Protein AF-A0A443RXK5-F1 (afdb_monomer_lite)

Foldseek 3Di:
DCCVVVNCVRPVDRCCVLVDDAFDFDDADPDFAADDDCPQAFEAEAEQQAEDQQADFQWFPDAPDQATNGPPGPPHDDTAHPQGDDDRYHGYPVVVLVVLQVCLVPPLPPHQEYEYFENQHHPPLVPDDLVSLLVSLLSNLVSCVVRHPVNHQYDYAYDQVSAVSRLAAALDCPDPRPSLVSQLSVLVSCVVNLVDPQSSVLCSQRNWGKDDDDPQEIETHDECSCFFPPHCNCVVVVHCRSVRLNVVSVVLVVSSVVSGAYEYDHRDPLDPRGDPRVSVNVVVSCVSSVVRYD

Secondary structure (DSSP, 8-state):
-HHHHSGGGT-SS-GGGGTS-----PPPPS--------TT--EEEE----B-TTB-TTS-SS-SSSS-SBTT--S------SS--SSS--B-HHHHHHHHHHHHHHHGGG-SEEEE----S-S-TTT--HHHHHHHHHHHHHHHHHHT-TT-EEEE---GGGSSSTT-----SSSTT-THHHHHHHHHHTHHHH-SHHHHHHHHHHS-EEEE-SSSEEEEE--GGGTBTT-GGGGTS-SSGGGHHHHHHHHHHHHHHTT-EEEEE-SS-SSTTB-HHHHHHHHHHHHHTTTTB-

pLDDT: mean 93.26, std 7.2, range [61.75, 98.81]

Radius of gyration: 21.12 Å; chains: 1; bounding box: 51×40×59 Å

Structure (mmCIF, N/CA/C/O backbone):
data_AF-A0A443RXK5-F1
#
_entry.id   AF-A0A443RXK5-F1
#
loop_
_atom_site.group_PDB
_atom_site.id
_atom_site.type_symbol
_atom_site.label_atom_id
_atom_site.label_alt_id
_atom_site.label_comp_id
_atom_site.label_asym_id
_atom_site.label_entity_id
_atom_site.label_seq_id
_atom_site.pdbx_PDB_ins_code
_atom_site.Cartn_x
_atom_site.Cartn_y
_atom_site.Cartn_z
_atom_site.occupancy
_atom_site.B_iso_or_equiv
_atom_site.auth_seq_id
_atom_site.auth_comp_id
_atom_site.auth_asym_id
_atom_site.auth_atom_id
_atom_site.pdbx_PDB_model_num
ATOM 1 N N . MET A 1 1 ? 22.734 -17.256 15.852 1.00 76.00 1 MET A N 1
ATOM 2 C CA . MET A 1 1 ? 23.607 -18.393 15.474 1.00 76.00 1 MET A CA 1
ATOM 3 C C . MET A 1 1 ? 24.077 -19.205 16.681 1.00 76.00 1 MET A C 1
ATOM 5 O O . MET A 1 1 ? 23.716 -20.369 16.760 1.00 76.00 1 MET A O 1
ATOM 9 N N . CYS A 1 2 ? 24.779 -18.631 17.667 1.00 82.44 2 CYS A N 1
ATOM 10 C CA . CYS A 1 2 ? 25.247 -19.401 18.833 1.00 82.44 2 CYS A CA 1
ATOM 11 C C . CYS A 1 2 ? 24.119 -20.081 19.630 1.00 82.44 2 CYS A C 1
ATOM 13 O O . CYS A 1 2 ? 24.275 -21.221 20.043 1.00 82.44 2 CYS A O 1
ATOM 15 N N . GLY A 1 3 ? 22.956 -19.434 19.773 1.00 83.44 3 GLY A N 1
ATOM 16 C CA . GLY A 1 3 ? 21.772 -20.056 20.383 1.00 83.44 3 GLY A CA 1
ATOM 17 C C . GLY A 1 3 ? 21.161 -21.214 19.581 1.00 83.44 3 GLY A C 1
ATOM 18 O O . GLY A 1 3 ? 20.531 -22.078 20.175 1.00 83.44 3 GLY A O 1
ATOM 19 N N . VAL A 1 4 ? 21.365 -21.261 18.257 1.00 81.31 4 VAL A N 1
ATOM 20 C CA . VAL A 1 4 ? 20.954 -22.397 17.406 1.00 81.31 4 VAL A CA 1
ATOM 21 C C . VAL A 1 4 ? 21.901 -23.579 17.628 1.00 81.31 4 VAL A C 1
ATOM 23 O O . VAL A 1 4 ? 21.451 -24.703 17.790 1.00 81.31 4 VAL A O 1
ATOM 26 N N . ILE A 1 5 ? 23.213 -23.315 17.672 1.00 84.56 5 ILE A N 1
ATOM 27 C CA . ILE A 1 5 ? 24.256 -24.353 17.746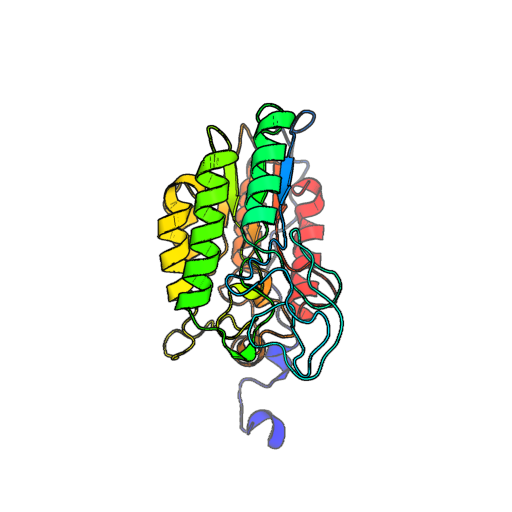 1.00 84.56 5 ILE A CA 1
ATOM 28 C C . ILE A 1 5 ? 24.424 -24.896 19.173 1.00 84.56 5 ILE A C 1
ATOM 30 O O . ILE A 1 5 ? 24.549 -26.097 19.372 1.00 84.56 5 ILE A O 1
ATOM 34 N N . MET A 1 6 ? 24.441 -24.012 20.172 1.00 85.00 6 MET A N 1
ATOM 35 C CA . MET A 1 6 ? 24.777 -24.329 21.570 1.00 85.00 6 MET A CA 1
ATOM 36 C C . MET A 1 6 ? 23.580 -24.184 22.525 1.00 85.00 6 MET A C 1
ATOM 38 O O . MET A 1 6 ? 23.725 -24.285 23.744 1.00 85.00 6 MET A O 1
ATOM 42 N N . GLY A 1 7 ? 22.383 -23.929 21.992 1.00 78.50 7 GLY A N 1
ATOM 43 C CA . GLY A 1 7 ? 21.150 -23.844 22.770 1.00 78.50 7 GLY A CA 1
ATOM 44 C C . GLY A 1 7 ? 21.110 -22.685 23.775 1.00 78.50 7 GLY A C 1
ATOM 45 O O . GLY A 1 7 ? 21.805 -21.671 23.655 1.00 78.50 7 GLY A O 1
ATOM 46 N N . LYS A 1 8 ? 20.271 -22.847 24.806 1.00 78.19 8 LYS A N 1
ATOM 47 C CA . LYS A 1 8 ? 19.972 -21.808 25.812 1.00 78.19 8 LYS A CA 1
ATOM 48 C C . LYS A 1 8 ? 21.183 -21.353 26.637 1.00 78.19 8 LYS A C 1
ATOM 50 O O . LYS A 1 8 ? 21.136 -20.284 27.236 1.00 78.19 8 LYS A O 1
ATOM 55 N N . GLN A 1 9 ? 22.269 -22.126 26.655 1.00 84.19 9 GLN A N 1
ATOM 56 C CA . GLN A 1 9 ? 23.509 -21.746 27.342 1.00 84.19 9 GLN A CA 1
ATOM 57 C C . GLN A 1 9 ? 24.194 -20.545 26.676 1.00 84.19 9 GLN A C 1
ATOM 59 O O . GLN A 1 9 ? 24.890 -19.790 27.348 1.00 84.19 9 GLN A O 1
ATOM 64 N N . CYS A 1 10 ? 23.974 -20.345 25.372 1.00 83.38 10 CYS A N 1
ATOM 65 C CA . CYS A 1 10 ? 24.597 -19.268 24.605 1.00 83.38 10 CYS A CA 1
ATOM 66 C C . CYS A 1 10 ? 23.603 -18.203 24.103 1.00 83.38 10 CYS A C 1
ATOM 68 O O . CYS A 1 10 ? 24.007 -17.193 23.533 1.00 83.38 10 CYS A O 1
ATOM 70 N N . SER A 1 11 ? 22.297 -18.392 24.317 1.00 77.25 11 SER A N 1
ATOM 71 C CA . SER A 1 11 ? 21.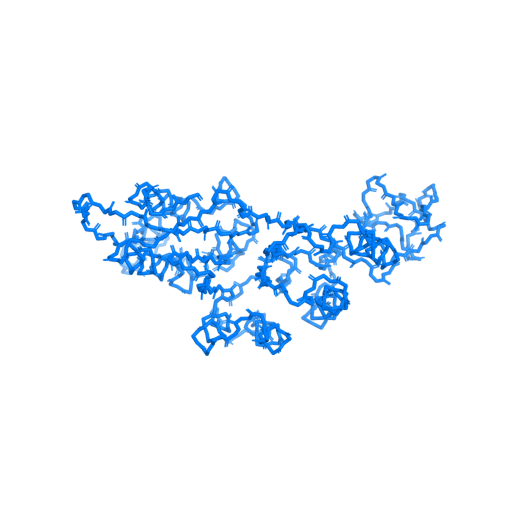290 -17.353 24.074 1.00 77.25 11 SER A CA 1
ATOM 72 C C . SER A 1 11 ? 20.124 -17.467 25.048 1.00 77.25 11 SER A C 1
ATOM 74 O O . SER A 1 11 ? 19.502 -18.522 25.161 1.00 77.25 11 SER A O 1
ATOM 76 N N . ARG A 1 12 ? 19.771 -16.348 25.692 1.00 68.88 12 ARG A N 1
ATOM 77 C CA . ARG A 1 12 ? 18.549 -16.235 26.510 1.00 68.88 12 ARG A CA 1
ATOM 78 C C . ARG A 1 12 ? 17.275 -16.219 25.661 1.00 68.88 12 ARG A C 1
ATOM 80 O O . ARG A 1 12 ? 16.209 -16.564 26.160 1.00 68.88 12 ARG A O 1
ATOM 87 N N . HIS A 1 13 ? 17.407 -15.865 24.385 1.00 67.25 13 HIS A N 1
ATOM 88 C CA . HIS A 1 13 ? 16.335 -15.837 23.400 1.00 67.25 13 HIS A CA 1
ATOM 89 C C . HIS A 1 13 ? 16.567 -16.977 22.401 1.00 67.25 13 HIS A C 1
ATOM 91 O O . HIS A 1 13 ? 17.342 -16.813 21.451 1.00 67.25 13 HIS A O 1
ATOM 97 N N . PRO A 1 14 ? 16.008 -18.177 22.644 1.00 63.25 14 PRO A N 1
ATOM 98 C CA . PRO A 1 14 ? 16.051 -19.234 21.647 1.00 63.25 14 PRO A CA 1
ATOM 99 C C . PRO A 1 14 ? 15.278 -18.776 20.398 1.00 63.25 14 PRO A C 1
ATOM 101 O O . PRO A 1 14 ? 14.298 -18.046 20.544 1.00 63.25 14 PRO A O 1
ATOM 104 N N . PRO A 1 15 ? 15.663 -19.216 19.187 1.00 62.78 15 PRO A N 1
ATOM 105 C CA . PRO A 1 15 ? 14.969 -18.853 17.947 1.00 62.78 15 PRO A CA 1
ATOM 106 C C . PRO A 1 15 ? 13.452 -19.103 17.988 1.00 62.78 15 PRO A C 1
ATOM 108 O O . PRO A 1 15 ? 12.696 -18.379 17.354 1.00 62.78 15 PRO A O 1
ATOM 111 N N . SER A 1 16 ? 13.004 -20.058 18.809 1.00 61.75 16 SER A N 1
ATOM 112 C CA . SER A 1 16 ? 11.593 -20.404 18.997 1.00 61.75 16 SER A CA 1
ATOM 113 C C . SER A 1 16 ? 10.708 -19.246 19.478 1.00 61.75 16 SER A C 1
ATOM 115 O O . SER A 1 16 ? 9.504 -19.303 19.281 1.00 61.75 16 SER A O 1
ATOM 117 N N . ILE A 1 17 ? 11.249 -18.184 20.097 1.00 61.84 17 ILE A N 1
ATOM 118 C CA . ILE A 1 17 ? 10.416 -17.018 20.468 1.00 61.84 17 ILE A CA 1
ATOM 119 C C . ILE A 1 17 ? 9.888 -16.275 19.235 1.00 61.84 17 ILE A C 1
ATOM 121 O O . ILE A 1 17 ? 8.827 -15.661 19.289 1.00 61.84 17 ILE A O 1
ATOM 125 N N . TYR A 1 18 ? 10.620 -16.355 18.121 1.00 65.75 18 TYR A N 1
ATOM 126 C CA . TYR A 1 18 ? 10.212 -15.811 16.828 1.00 65.75 18 TYR A CA 1
ATOM 127 C C . TYR A 1 18 ? 9.155 -16.700 16.155 1.00 65.75 18 TYR A C 1
ATOM 129 O O . TYR A 1 18 ? 8.451 -16.259 15.248 1.00 65.75 18 TYR A O 1
ATOM 137 N N . GLU A 1 19 ? 9.002 -17.933 16.645 1.00 66.94 19 GLU A N 1
ATOM 138 C CA . GLU A 1 19 ? 8.046 -18.921 16.155 1.00 66.94 19 GLU A CA 1
ATOM 139 C C . GLU A 1 19 ? 6.707 -18.900 16.913 1.00 66.94 19 GLU A C 1
ATOM 141 O O . GLU A 1 19 ? 5.763 -19.517 16.438 1.00 66.94 19 GLU A O 1
ATOM 146 N N . THR A 1 20 ? 6.579 -18.197 18.049 1.00 77.81 20 THR A N 1
ATOM 147 C CA . THR A 1 20 ? 5.395 -18.331 18.929 1.00 77.81 20 THR A CA 1
ATOM 148 C C . THR A 1 20 ? 4.861 -17.014 19.505 1.00 77.81 20 THR A C 1
ATOM 150 O O . THR A 1 20 ? 4.372 -16.989 20.637 1.00 77.81 20 THR A O 1
ATOM 153 N N . TRP A 1 21 ? 4.977 -15.896 18.790 1.00 91.50 21 TRP A N 1
ATOM 154 C CA . TRP A 1 21 ? 4.483 -14.611 19.293 1.00 91.50 21 TRP A CA 1
ATOM 155 C C . TRP A 1 21 ? 2.987 -14.414 19.028 1.00 91.50 21 TRP A C 1
ATOM 157 O O . TRP A 1 21 ? 2.434 -14.868 18.024 1.00 91.50 21 TRP A O 1
ATOM 167 N N . THR A 1 22 ? 2.328 -13.699 19.938 1.00 94.81 22 THR A N 1
ATOM 168 C CA . THR A 1 22 ? 0.905 -13.375 19.831 1.00 94.81 22 THR A CA 1
ATOM 169 C C . THR A 1 22 ? 0.630 -11.938 20.231 1.00 94.81 22 THR A C 1
ATOM 171 O O . THR A 1 22 ? 1.125 -11.492 21.265 1.00 94.81 22 THR A O 1
ATOM 174 N N . VAL A 1 23 ? -0.237 -11.255 19.489 1.00 96.12 23 VAL A N 1
ATOM 175 C CA . VAL A 1 23 ? -0.786 -9.961 19.904 1.00 96.12 23 VAL A CA 1
ATOM 176 C C . VAL A 1 23 ? -1.859 -10.187 20.979 1.00 96.12 23 VAL A C 1
ATOM 178 O O . VAL A 1 23 ? -2.705 -11.083 20.811 1.00 96.12 23 VAL A O 1
ATOM 181 N N . PRO A 1 24 ? -1.833 -9.430 22.094 1.00 97.19 24 PRO A N 1
ATOM 182 C CA . PRO A 1 24 ? -2.903 -9.439 23.087 1.00 97.19 24 PRO A CA 1
ATOM 183 C C . PRO A 1 24 ? -4.221 -8.935 22.491 1.00 97.19 24 PRO A C 1
ATOM 185 O O . PRO A 1 24 ? -4.234 -7.938 21.777 1.00 97.19 24 PRO A O 1
ATOM 188 N N . LEU A 1 25 ? -5.332 -9.598 22.819 1.00 97.81 25 LEU A N 1
ATOM 189 C CA . LEU A 1 25 ? -6.674 -9.199 22.388 1.00 97.81 25 LEU A CA 1
ATOM 190 C C . LEU A 1 25 ? -7.514 -8.775 23.597 1.00 97.81 25 LEU A C 1
ATOM 192 O O . LEU A 1 25 ? -7.445 -9.441 24.636 1.00 97.81 25 LEU A O 1
ATOM 196 N N . PRO A 1 26 ? -8.332 -7.715 23.485 1.00 95.81 26 PRO A N 1
ATOM 197 C CA . PRO A 1 26 ? -9.303 -7.384 24.518 1.00 95.81 26 PRO A CA 1
ATOM 198 C C . PRO A 1 26 ? -10.399 -8.458 24.596 1.00 95.81 26 PRO A C 1
ATOM 200 O O . PRO A 1 26 ? -10.708 -9.138 23.613 1.00 95.81 26 PRO A O 1
ATOM 203 N N . GLY A 1 27 ? -11.028 -8.597 25.766 1.00 91.25 27 GLY A N 1
ATOM 204 C CA . GLY A 1 27 ? -12.182 -9.486 25.941 1.00 91.25 27 GLY A CA 1
ATOM 205 C C . GLY A 1 27 ? -13.377 -9.058 25.084 1.00 91.25 27 GLY A C 1
ATOM 206 O O . GLY A 1 27 ? -13.465 -7.898 24.689 1.00 91.25 27 GLY A O 1
ATOM 207 N N . LEU A 1 28 ? -14.291 -9.988 24.790 1.00 85.81 28 LEU A N 1
ATOM 208 C CA . LEU A 1 28 ? -15.504 -9.721 24.003 1.00 85.81 28 LEU A CA 1
ATOM 209 C C . LEU A 1 28 ? -16.398 -8.672 24.679 1.00 85.81 28 LEU A C 1
ATOM 211 O O . LEU A 1 28 ? -16.660 -8.758 25.884 1.00 85.81 28 LEU A O 1
ATOM 215 N N . LYS A 1 29 ? -16.921 -7.723 23.897 1.00 82.00 29 LYS A N 1
ATOM 216 C CA . LYS A 1 29 ? -17.954 -6.791 24.361 1.00 82.00 29 LYS A CA 1
ATOM 217 C C . LYS A 1 29 ? -19.346 -7.364 24.107 1.00 82.00 29 LYS A C 1
ATOM 219 O O . LYS A 1 29 ? -19.583 -8.073 23.134 1.00 82.00 29 LYS A O 1
ATOM 224 N N . LYS A 1 30 ? -20.286 -7.092 25.017 1.00 74.25 30 LYS A N 1
ATOM 225 C CA . LYS A 1 30 ? -21.690 -7.491 24.833 1.00 74.25 30 LYS A CA 1
ATOM 226 C C . LYS A 1 30 ? -22.358 -6.546 23.836 1.00 74.25 30 LYS A C 1
ATOM 228 O O . LYS A 1 30 ? -22.221 -5.342 24.003 1.00 74.25 30 LYS A O 1
ATOM 233 N N . LYS A 1 31 ? -23.091 -7.129 22.876 1.00 80.88 31 LYS A N 1
ATOM 234 C CA . LYS A 1 31 ? -24.008 -6.511 21.896 1.00 80.88 31 LYS A CA 1
ATOM 235 C C . LYS A 1 31 ? -23.716 -5.028 21.614 1.00 80.88 31 LYS A C 1
ATOM 237 O O . LYS A 1 31 ? -24.281 -4.152 22.264 1.00 80.88 31 LYS A O 1
ATOM 242 N N . VAL A 1 32 ? -22.855 -4.783 20.632 1.00 86.00 32 VAL A N 1
ATOM 243 C CA . VAL A 1 32 ? -22.576 -3.449 20.090 1.00 86.00 32 VAL A CA 1
ATOM 244 C C . VAL A 1 32 ? -23.603 -3.139 19.002 1.00 86.00 32 VAL A C 1
ATOM 246 O O . VAL A 1 32 ? -23.930 -4.010 18.196 1.00 86.00 32 VAL A O 1
ATOM 249 N N . ASP A 1 33 ? -24.146 -1.925 19.013 1.00 86.25 33 ASP A N 1
ATOM 250 C CA . ASP A 1 33 ? -25.029 -1.438 17.955 1.00 86.25 33 ASP A CA 1
ATOM 251 C C . ASP A 1 33 ? -24.194 -0.667 16.930 1.00 86.25 33 ASP A C 1
ATOM 253 O O . ASP A 1 33 ? -23.669 0.408 17.229 1.00 86.25 33 ASP A O 1
ATOM 257 N N . TYR A 1 34 ? -24.010 -1.254 15.750 1.00 84.31 34 TYR A N 1
ATOM 258 C CA . TYR A 1 34 ? -23.225 -0.651 14.680 1.00 84.31 34 TYR A CA 1
ATOM 259 C C . TYR A 1 34 ? -24.133 0.220 13.822 1.00 84.31 34 TYR A C 1
ATOM 261 O O . TYR A 1 34 ? -25.049 -0.273 13.170 1.00 84.31 34 TYR A O 1
ATOM 269 N N . THR A 1 35 ? -23.868 1.523 13.826 1.00 79.19 35 THR A N 1
ATOM 270 C CA . THR A 1 35 ? -24.795 2.530 13.279 1.00 79.19 35 THR A CA 1
ATOM 271 C C . THR A 1 35 ? -24.314 3.165 11.974 1.00 79.19 35 THR A C 1
ATOM 273 O O . THR A 1 35 ? -25.000 4.026 11.428 1.00 79.19 35 THR A O 1
ATOM 276 N N . GLY A 1 36 ? -23.140 2.769 11.472 1.00 74.44 36 GLY A N 1
ATOM 277 C CA . GLY A 1 36 ? -22.641 3.228 10.177 1.00 74.44 36 GLY A CA 1
ATOM 278 C C . GLY A 1 36 ? -23.450 2.619 9.034 1.00 74.44 36 GLY A C 1
ATOM 279 O O . GLY A 1 36 ? -23.425 1.404 8.846 1.00 74.44 36 GLY A O 1
ATOM 280 N N . ASP A 1 37 ? -24.144 3.452 8.265 1.00 74.31 37 ASP A N 1
ATOM 281 C CA . ASP A 1 37 ? -24.817 3.015 7.044 1.00 74.31 37 ASP A CA 1
ATOM 282 C C . ASP A 1 37 ? -23.821 2.971 5.875 1.00 74.31 37 ASP A C 1
ATOM 284 O O . ASP A 1 37 ? -23.138 3.955 5.589 1.00 74.31 37 ASP A O 1
ATOM 288 N N . MET A 1 38 ? -23.723 1.814 5.220 1.00 75.69 38 MET A N 1
ATOM 289 C CA . MET A 1 38 ? -22.848 1.585 4.065 1.00 75.69 38 MET A CA 1
ATOM 290 C C . MET A 1 38 ? -23.621 1.053 2.852 1.00 75.69 38 MET A C 1
ATOM 292 O O . MET A 1 38 ? -22.990 0.667 1.870 1.00 75.69 38 MET A O 1
ATOM 296 N N . SER A 1 39 ? -24.960 0.984 2.898 1.00 75.88 39 SER A N 1
ATOM 297 C CA . SER A 1 39 ? -25.737 0.263 1.878 1.00 75.88 39 SER A CA 1
ATOM 298 C C . SER A 1 39 ? -25.632 0.859 0.474 1.00 75.88 39 SER A C 1
ATOM 300 O O . SER A 1 39 ? -25.762 0.124 -0.501 1.00 75.88 39 SER A O 1
ATOM 302 N N . ASP A 1 40 ? -25.348 2.158 0.373 1.00 83.38 40 ASP A N 1
ATOM 303 C CA . ASP A 1 40 ? -25.224 2.880 -0.899 1.00 83.38 40 ASP A CA 1
ATOM 304 C C . ASP A 1 40 ? -23.780 3.287 -1.240 1.00 83.38 40 ASP A C 1
ATOM 306 O O . ASP A 1 40 ? -23.554 3.989 -2.228 1.00 83.38 40 ASP A O 1
ATOM 310 N N . LEU A 1 41 ? -22.794 2.845 -0.447 1.00 88.19 41 LEU A N 1
ATOM 311 C CA . LEU A 1 41 ? -21.395 3.222 -0.627 1.00 88.19 41 LEU A CA 1
ATOM 312 C C . LEU A 1 41 ? -20.814 2.587 -1.894 1.00 88.19 41 LEU A C 1
ATOM 314 O O . LEU A 1 41 ? -20.707 1.364 -1.999 1.00 88.19 41 LEU A O 1
ATOM 318 N N . LYS A 1 42 ? -20.367 3.416 -2.840 1.00 92.56 42 LYS A N 1
ATOM 319 C CA . LYS A 1 42 ? -19.697 2.939 -4.056 1.00 92.56 42 LYS A CA 1
ATOM 320 C C . LYS A 1 42 ? -18.199 3.180 -3.970 1.00 92.56 42 LYS A C 1
ATOM 322 O O . LYS A 1 42 ? -17.745 4.304 -3.761 1.00 92.56 42 LYS A O 1
ATOM 327 N N . ILE A 1 43 ? -17.425 2.120 -4.171 1.00 94.00 43 ILE A N 1
ATOM 328 C CA . ILE A 1 43 ? -15.968 2.142 -4.040 1.00 94.00 43 ILE A CA 1
ATOM 329 C C . ILE A 1 43 ? -15.350 1.814 -5.391 1.00 94.00 43 ILE A C 1
ATOM 331 O O . ILE A 1 43 ? -15.613 0.758 -5.963 1.00 94.00 43 ILE A O 1
ATOM 335 N N . LEU A 1 44 ? -14.513 2.718 -5.889 1.00 97.06 44 LEU A N 1
ATOM 336 C CA . LEU A 1 44 ? -13.585 2.415 -6.966 1.00 97.06 44 LEU A CA 1
ATOM 337 C C . LEU A 1 44 ? -12.328 1.800 -6.344 1.00 97.06 44 LEU A C 1
ATOM 339 O O . LEU A 1 44 ? -11.716 2.410 -5.472 1.00 97.06 44 LEU A O 1
ATOM 343 N N . HIS A 1 45 ? -11.935 0.609 -6.787 1.00 97.75 45 HIS A N 1
ATOM 344 C CA . HIS A 1 45 ? -10.711 -0.053 -6.330 1.00 97.75 45 HIS A CA 1
ATOM 345 C C . HIS A 1 45 ? -9.751 -0.203 -7.509 1.00 97.75 45 HIS A C 1
ATOM 347 O O . HIS A 1 45 ? -10.049 -0.905 -8.472 1.00 97.75 45 HIS A O 1
ATOM 353 N N . LEU A 1 46 ? -8.617 0.490 -7.436 1.00 98.19 46 LEU A N 1
ATOM 354 C CA . LEU A 1 46 ? -7.501 0.397 -8.374 1.00 98.19 46 LEU A CA 1
ATOM 355 C C . LEU A 1 46 ? -6.320 -0.313 -7.710 1.00 98.19 46 LEU A C 1
ATOM 357 O O . LEU A 1 46 ? -6.033 -0.075 -6.538 1.00 98.19 46 LEU A O 1
ATOM 361 N N . THR A 1 47 ? -5.616 -1.156 -8.452 1.00 98.44 47 THR A N 1
ATOM 362 C CA . THR A 1 47 ? -4.465 -1.911 -7.943 1.00 98.44 47 THR A CA 1
ATOM 363 C C . THR A 1 47 ? -3.524 -2.266 -9.090 1.00 98.44 47 THR A C 1
ATOM 365 O O . THR A 1 47 ? -3.984 -2.310 -10.234 1.00 98.44 47 THR A O 1
ATOM 368 N N . ASP A 1 48 ? -2.245 -2.493 -8.784 1.00 98.06 48 ASP A N 1
ATOM 369 C CA . ASP A 1 48 ? -1.258 -3.117 -9.679 1.00 98.06 48 ASP A CA 1
ATOM 370 C C . ASP A 1 48 ? -1.140 -2.393 -11.031 1.00 98.06 48 ASP A C 1
ATOM 372 O O . ASP A 1 48 ? -1.235 -2.984 -12.109 1.00 98.06 48 ASP A O 1
ATOM 376 N N . LEU A 1 49 ? -0.983 -1.064 -10.979 1.00 97.75 49 LEU A N 1
ATOM 377 C CA . LEU A 1 49 ? -0.907 -0.246 -12.192 1.00 97.75 49 LEU A CA 1
ATOM 378 C C . LEU A 1 49 ? 0.401 -0.463 -12.956 1.00 97.75 49 LEU A C 1
ATOM 380 O O . LEU A 1 49 ? 0.395 -0.266 -14.169 1.00 97.75 49 LEU A O 1
ATOM 384 N N . HIS A 1 50 ? 1.483 -0.827 -12.253 1.00 97.62 50 HIS A N 1
ATOM 385 C CA . HIS A 1 50 ? 2.812 -1.134 -12.788 1.00 97.62 50 HIS A CA 1
ATOM 386 C C . HIS A 1 50 ? 3.183 -0.270 -13.997 1.00 97.62 50 HIS A C 1
ATOM 388 O O . HIS A 1 50 ? 3.148 -0.687 -15.154 1.00 97.62 50 HIS A O 1
ATOM 394 N N . TYR A 1 51 ? 3.515 0.986 -13.734 1.00 98.00 51 TYR A N 1
ATOM 395 C CA . TYR A 1 51 ? 3.954 1.898 -14.772 1.00 98.00 51 TYR A CA 1
ATOM 396 C C . TYR A 1 51 ? 5.389 1.583 -15.192 1.00 98.00 51 TYR A C 1
ATOM 398 O O . TYR A 1 51 ? 6.323 1.766 -14.414 1.00 98.00 51 TYR A O 1
ATOM 406 N N . ASP A 1 52 ? 5.573 1.190 -16.453 1.00 97.31 52 ASP A N 1
ATOM 407 C CA . ASP A 1 52 ? 6.888 1.070 -17.070 1.00 97.31 52 ASP A CA 1
ATOM 408 C C . ASP A 1 52 ? 7.270 2.355 -17.833 1.00 97.31 52 ASP A C 1
ATOM 410 O O . ASP A 1 52 ? 6.814 2.563 -18.966 1.00 97.31 52 ASP A O 1
ATOM 414 N N . PRO A 1 53 ? 8.159 3.206 -17.279 1.00 96.94 53 PRO A N 1
ATOM 415 C CA . PRO A 1 53 ? 8.641 4.401 -17.970 1.00 96.94 53 PRO A CA 1
ATOM 416 C C . PRO A 1 53 ? 9.507 4.086 -19.199 1.00 96.94 53 PRO A C 1
ATOM 418 O O . PRO A 1 53 ? 9.794 4.985 -19.991 1.00 96.94 53 PRO A O 1
ATOM 421 N N . LEU A 1 54 ? 9.943 2.834 -19.374 1.00 96.81 54 LEU A N 1
ATOM 422 C CA . LEU A 1 54 ? 10.793 2.393 -20.479 1.00 96.81 54 LEU A CA 1
ATOM 423 C C . LEU A 1 54 ? 10.028 1.613 -21.559 1.00 96.81 54 LEU A C 1
ATOM 425 O O . LEU A 1 54 ? 10.643 1.222 -22.562 1.00 96.81 54 LEU A O 1
ATOM 429 N N . TYR A 1 55 ? 8.716 1.406 -21.392 1.00 97.75 55 TYR A N 1
ATOM 430 C CA . TYR A 1 55 ? 7.899 0.693 -22.371 1.00 97.75 55 TYR A CA 1
ATOM 431 C C . TYR A 1 55 ? 7.957 1.399 -23.726 1.00 97.75 55 TYR A C 1
ATOM 433 O O . TYR A 1 55 ? 7.764 2.613 -23.841 1.00 97.75 55 TYR A O 1
ATOM 441 N N . LYS A 1 56 ? 8.176 0.626 -24.789 1.00 97.88 56 LYS A N 1
ATOM 442 C CA . LYS A 1 56 ? 8.311 1.148 -26.146 1.00 97.88 56 LYS A CA 1
ATOM 443 C C . LYS A 1 56 ? 7.474 0.341 -27.140 1.00 97.88 56 LYS A C 1
ATOM 445 O O . LYS A 1 56 ? 7.837 -0.794 -27.456 1.00 97.88 56 LYS A O 1
ATOM 450 N N . PRO A 1 57 ? 6.419 0.936 -27.732 1.00 98.06 57 PRO A N 1
ATOM 451 C CA . PRO A 1 57 ? 5.710 0.320 -28.847 1.00 98.06 57 PRO A CA 1
ATOM 452 C C . PRO A 1 57 ? 6.676 -0.078 -29.966 1.00 98.06 57 PRO A C 1
ATOM 454 O O . PRO A 1 57 ? 7.589 0.671 -30.324 1.00 98.06 57 PRO A O 1
ATOM 457 N N . GLY A 1 58 ? 6.475 -1.268 -30.517 1.00 97.44 58 GLY A N 1
ATOM 458 C CA . GLY A 1 58 ? 7.325 -1.836 -31.554 1.00 97.44 58 GLY A CA 1
ATOM 459 C C . GLY A 1 58 ? 8.521 -2.650 -31.046 1.00 97.44 58 GLY A C 1
ATOM 460 O O . GLY A 1 58 ? 9.101 -3.384 -31.844 1.00 97.44 58 GLY A O 1
ATOM 461 N N . ALA A 1 59 ? 8.885 -2.553 -29.761 1.00 97.44 59 ALA A N 1
ATOM 462 C CA . ALA A 1 59 ? 9.977 -3.330 -29.169 1.00 97.44 59 ALA A CA 1
ATOM 463 C C . ALA A 1 59 ? 9.691 -4.841 -29.155 1.00 97.44 59 ALA A C 1
ATOM 465 O O . ALA A 1 59 ? 8.547 -5.265 -29.302 1.00 97.44 59 ALA A O 1
ATOM 466 N N . LEU A 1 60 ? 10.729 -5.657 -28.964 1.00 97.44 60 LEU A N 1
ATOM 467 C CA . LEU A 1 60 ? 10.575 -7.111 -28.892 1.00 97.44 60 LEU A CA 1
ATOM 468 C C . LEU A 1 60 ? 9.761 -7.500 -27.650 1.00 97.44 60 LEU A C 1
ATOM 470 O O . LEU A 1 60 ? 9.985 -6.976 -26.556 1.00 97.44 60 LEU A O 1
ATOM 474 N N . THR A 1 61 ? 8.811 -8.415 -27.829 1.00 95.81 61 THR A N 1
ATOM 475 C CA . THR A 1 61 ? 7.912 -8.882 -26.759 1.00 95.81 61 THR A CA 1
ATOM 476 C C . THR A 1 61 ? 8.455 -10.113 -26.052 1.00 95.81 61 THR A C 1
ATOM 478 O O . THR A 1 61 ? 8.084 -10.398 -24.919 1.00 95.81 61 THR A O 1
ATOM 481 N N . THR A 1 62 ? 9.377 -10.818 -26.701 1.00 95.44 62 THR A N 1
ATOM 482 C CA . THR A 1 62 ? 10.282 -11.763 -26.052 1.00 95.44 62 THR A CA 1
ATOM 483 C C . THR A 1 62 ? 11.683 -11.165 -26.027 1.00 95.44 62 THR A C 1
ATOM 485 O O . THR A 1 62 ? 12.015 -10.330 -26.866 1.00 95.44 62 THR A O 1
ATOM 488 N N . CYS A 1 63 ? 12.508 -11.567 -25.069 1.00 93.38 63 CYS A N 1
ATOM 489 C CA . CYS A 1 63 ? 13.887 -11.118 -24.920 1.00 93.38 63 CYS A CA 1
ATOM 490 C C . CYS A 1 63 ? 14.622 -12.049 -23.944 1.00 93.38 63 CYS A C 1
ATOM 492 O O . CYS A 1 63 ? 14.005 -12.954 -23.379 1.00 93.38 63 CYS A O 1
ATOM 494 N N . ASP A 1 64 ? 15.924 -11.837 -23.758 1.00 90.50 64 ASP A N 1
ATOM 495 C CA . ASP A 1 64 ? 16.733 -12.613 -22.805 1.00 90.50 64 ASP A CA 1
ATOM 496 C C . ASP A 1 64 ? 16.412 -12.281 -21.331 1.00 90.50 64 ASP A C 1
ATOM 498 O O . ASP A 1 64 ? 16.717 -13.065 -20.429 1.00 90.50 64 ASP A O 1
ATOM 502 N N . ASP A 1 65 ? 15.790 -11.126 -21.082 1.00 86.94 65 ASP A N 1
ATOM 503 C CA . ASP A 1 65 ? 15.411 -10.666 -19.749 1.00 86.94 65 ASP A CA 1
ATOM 504 C C . ASP A 1 65 ? 14.057 -11.236 -19.303 1.00 86.94 65 ASP A C 1
ATOM 506 O O . ASP A 1 65 ? 13.212 -11.642 -20.100 1.00 86.94 65 ASP A O 1
ATOM 510 N N . LYS A 1 66 ? 13.804 -11.200 -17.988 1.00 84.44 66 LYS A N 1
ATOM 511 C CA . LYS A 1 66 ? 12.490 -11.555 -17.420 1.00 84.44 66 LYS A CA 1
ATOM 512 C C . LYS A 1 66 ? 11.379 -10.564 -17.792 1.00 84.44 66 LYS A C 1
ATOM 514 O O . LYS A 1 66 ? 10.210 -10.874 -17.582 1.00 84.44 66 LYS A O 1
ATOM 519 N N . PHE A 1 67 ? 11.747 -9.389 -18.296 1.00 89.69 67 PHE A N 1
ATOM 520 C CA . PHE A 1 67 ? 10.848 -8.282 -18.592 1.00 89.69 67 PHE A CA 1
ATOM 521 C C . PHE A 1 67 ? 11.255 -7.612 -19.908 1.00 89.69 67 PHE A C 1
ATOM 523 O O . PHE A 1 67 ? 12.412 -7.212 -20.062 1.00 89.69 67 PHE A O 1
ATOM 530 N N . CYS A 1 68 ? 10.325 -7.512 -20.858 1.00 94.44 68 CYS A N 1
ATOM 531 C CA . CYS A 1 68 ? 10.592 -7.099 -22.239 1.00 94.44 68 CYS A CA 1
ATOM 532 C C . CYS A 1 68 ? 9.805 -5.831 -22.626 1.00 94.44 68 CYS A C 1
ATOM 534 O O . CYS A 1 68 ? 9.503 -5.001 -21.776 1.00 94.44 68 CYS A O 1
ATOM 536 N N . CYS A 1 69 ? 9.518 -5.639 -23.921 1.00 97.31 69 CYS A N 1
ATOM 537 C CA . CYS A 1 69 ? 8.830 -4.465 -24.471 1.00 97.31 69 CYS A CA 1
ATOM 538 C C . CYS A 1 69 ? 9.550 -3.125 -24.261 1.00 97.31 69 CYS A C 1
ATOM 540 O O . CYS A 1 69 ? 8.933 -2.061 -24.338 1.00 97.31 69 CYS A O 1
ATOM 542 N N . ARG A 1 70 ? 10.868 -3.157 -24.062 1.00 96.25 70 ARG A N 1
ATOM 543 C CA . ARG A 1 70 ? 11.709 -1.968 -23.895 1.00 96.25 70 ARG A CA 1
ATOM 544 C C . ARG A 1 70 ? 12.661 -1.819 -25.070 1.00 96.25 70 ARG A C 1
ATOM 546 O O . ARG A 1 70 ? 12.938 -2.762 -25.806 1.00 96.25 70 ARG A O 1
ATOM 553 N N . ALA A 1 71 ? 13.232 -0.628 -25.238 1.00 96.00 71 ALA A N 1
ATOM 554 C CA . ALA A 1 71 ? 14.247 -0.401 -26.272 1.00 96.00 71 ALA A CA 1
ATOM 555 C C . ALA A 1 71 ? 15.489 -1.304 -26.118 1.00 96.00 71 ALA A C 1
ATOM 557 O O . ALA A 1 71 ? 16.172 -1.565 -27.104 1.00 96.00 71 ALA A O 1
ATOM 558 N N . SER A 1 72 ? 15.772 -1.757 -24.894 1.00 94.44 72 SER A N 1
ATOM 559 C CA . SER A 1 72 ? 16.870 -2.666 -24.558 1.00 94.44 72 SER A CA 1
ATOM 560 C C . SER A 1 72 ? 16.569 -4.140 -24.842 1.00 94.44 72 SER A C 1
ATOM 562 O O . SER A 1 72 ? 17.479 -4.955 -24.745 1.00 94.44 72 SER A O 1
ATOM 564 N N . SER A 1 73 ? 15.327 -4.502 -25.180 1.00 95.25 73 SER A N 1
ATOM 565 C CA . SER A 1 73 ? 14.944 -5.888 -25.451 1.00 95.25 73 SER A CA 1
ATOM 566 C C . SER A 1 73 ? 15.632 -6.394 -26.725 1.00 95.25 73 SER A C 1
ATOM 568 O O . SER A 1 73 ? 15.353 -5.918 -27.827 1.00 95.25 73 SER A O 1
ATOM 570 N N . VAL A 1 74 ? 16.535 -7.364 -26.567 1.00 94.62 74 VAL A N 1
ATOM 571 C CA . VAL A 1 74 ? 17.352 -7.957 -27.640 1.00 94.62 74 VAL A CA 1
ATOM 572 C C . VAL A 1 74 ? 17.136 -9.467 -27.745 1.00 94.62 74 VAL A C 1
ATOM 574 O O . VAL A 1 74 ? 16.536 -10.078 -26.865 1.00 94.62 74 VAL A O 1
ATOM 577 N N . HIS A 1 75 ? 17.606 -10.048 -28.855 1.00 94.19 75 HIS A N 1
ATOM 578 C CA . HIS A 1 75 ? 17.580 -11.492 -29.147 1.00 94.19 75 HIS A CA 1
ATOM 579 C C . HIS A 1 75 ? 16.203 -12.162 -29.031 1.00 94.19 75 HIS A C 1
ATOM 581 O O . HIS A 1 75 ? 16.089 -13.359 -28.786 1.00 94.19 75 HIS A O 1
ATOM 587 N N . GLY A 1 76 ? 15.144 -11.391 -29.265 1.00 93.38 76 GLY A N 1
ATOM 588 C CA . GLY A 1 76 ? 13.774 -11.865 -29.199 1.00 93.38 76 GLY A CA 1
ATOM 589 C C . GLY A 1 76 ? 12.989 -11.704 -30.491 1.00 93.38 76 GLY A C 1
ATOM 590 O O . GLY A 1 76 ? 13.528 -11.452 -31.568 1.00 93.38 76 GLY A O 1
ATOM 591 N N . THR A 1 77 ? 11.679 -11.864 -30.366 1.00 94.75 77 THR A N 1
ATOM 592 C CA . THR A 1 77 ? 10.709 -11.811 -31.458 1.00 94.75 77 THR A CA 1
ATOM 593 C C . THR A 1 77 ? 9.490 -10.997 -31.034 1.00 94.75 77 THR A C 1
ATOM 595 O O . THR A 1 77 ? 9.377 -10.564 -29.885 1.00 94.75 77 THR A O 1
ATOM 598 N N . GLY A 1 78 ? 8.573 -10.785 -31.976 1.00 95.44 78 GLY A N 1
ATOM 599 C CA . GLY A 1 78 ? 7.342 -10.044 -31.736 1.00 95.44 78 GLY A CA 1
ATOM 600 C C . GLY A 1 78 ? 7.531 -8.530 -31.766 1.00 95.44 78 GLY A C 1
ATOM 601 O O . GLY A 1 78 ? 8.615 -8.013 -32.029 1.00 95.44 78 GLY A O 1
ATOM 602 N N . SER A 1 79 ? 6.423 -7.824 -31.563 1.00 96.94 79 SER A N 1
ATOM 603 C CA . SER A 1 79 ? 6.373 -6.369 -31.607 1.00 96.94 79 SER A CA 1
ATOM 604 C C . SER A 1 79 ? 5.345 -5.875 -30.597 1.00 96.94 79 SER A C 1
ATOM 606 O O . SER A 1 79 ? 4.166 -6.225 -30.678 1.00 96.94 79 SER A O 1
ATOM 608 N N . ALA A 1 80 ? 5.813 -5.112 -29.613 1.00 97.69 80 ALA A N 1
ATOM 609 C CA . ALA A 1 80 ? 5.014 -4.627 -28.504 1.00 97.69 80 ALA A CA 1
ATOM 610 C C . ALA A 1 80 ? 3.917 -3.699 -29.031 1.00 97.69 80 ALA A C 1
ATOM 612 O O . ALA A 1 80 ? 4.183 -2.780 -29.813 1.00 97.69 80 ALA A O 1
ATOM 613 N N . GLY A 1 81 ? 2.675 -3.949 -28.619 1.00 97.88 81 GLY A N 1
ATOM 614 C CA . GLY A 1 81 ? 1.535 -3.146 -29.044 1.00 97.88 81 GLY A CA 1
ATOM 615 C C . GLY A 1 81 ? 1.649 -1.708 -28.545 1.00 97.88 81 GLY A C 1
ATOM 616 O O . GLY A 1 81 ? 2.400 -1.420 -27.614 1.00 97.88 81 GLY A O 1
ATOM 617 N N . TYR A 1 82 ? 0.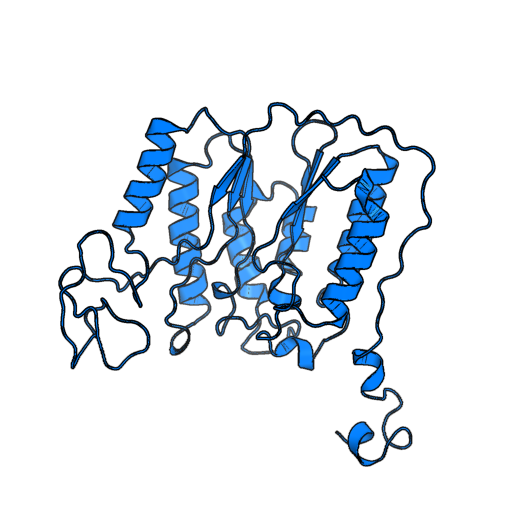871 -0.795 -29.130 1.00 98.12 82 TYR A N 1
ATOM 618 C CA . TYR A 1 82 ? 0.787 0.563 -28.594 1.00 98.12 82 TYR A CA 1
ATOM 619 C C . TYR A 1 82 ? 0.294 0.520 -27.145 1.00 98.12 82 TYR A C 1
ATOM 621 O O . TYR A 1 82 ? 1.013 0.945 -26.258 1.00 98.12 82 TYR A O 1
ATOM 629 N N . TRP A 1 83 ? -0.864 -0.085 -26.881 1.00 97.50 83 TRP A N 1
ATOM 630 C CA . TRP A 1 83 ? -1.508 -0.088 -25.560 1.00 97.50 83 TRP A CA 1
ATOM 631 C C . TRP A 1 83 ? -0.886 -1.008 -24.501 1.00 97.50 83 TRP A C 1
ATOM 633 O O . TRP A 1 83 ? -1.357 -0.994 -23.377 1.00 97.50 83 TRP A O 1
ATOM 643 N N . GLY A 1 84 ? 0.121 -1.812 -24.829 1.00 96.19 84 GLY A N 1
ATOM 644 C CA . GLY A 1 84 ? 0.638 -2.859 -23.942 1.00 96.19 84 GLY A CA 1
ATOM 645 C C . GLY A 1 84 ? 0.802 -4.192 -24.671 1.00 96.19 84 GLY A C 1
ATOM 646 O O . GLY A 1 84 ? 0.363 -4.349 -25.818 1.00 96.19 84 GLY A O 1
ATOM 647 N N . HIS A 1 85 ? 1.438 -5.159 -24.008 1.00 95.25 85 HIS A N 1
ATOM 648 C CA . HIS A 1 85 ? 1.581 -6.517 -24.526 1.00 95.25 85 HIS A CA 1
ATOM 649 C C . HIS A 1 85 ? 1.685 -7.549 -23.391 1.00 95.25 85 HIS A C 1
ATOM 651 O O . HIS A 1 85 ? 2.620 -7.476 -22.602 1.00 95.25 85 HIS A O 1
ATOM 657 N N . PRO A 1 86 ? 0.774 -8.531 -23.309 1.00 87.19 86 PRO A N 1
ATOM 658 C CA . PRO A 1 86 ? 0.918 -9.660 -22.395 1.00 87.19 86 PRO A CA 1
ATOM 659 C C . PRO A 1 86 ? 1.584 -10.875 -23.078 1.00 87.19 86 PRO A C 1
ATOM 661 O O . PRO A 1 86 ? 1.314 -11.113 -24.259 1.00 87.19 86 PRO A O 1
ATOM 664 N N . PRO A 1 87 ? 2.342 -11.728 -22.356 1.00 85.19 87 PRO A N 1
ATOM 665 C CA . PRO A 1 87 ? 2.871 -11.566 -20.992 1.00 85.19 87 PRO A CA 1
ATOM 666 C C . PRO A 1 87 ? 4.257 -10.871 -20.965 1.00 85.19 87 PRO A C 1
ATOM 668 O O . PRO A 1 87 ? 4.842 -10.621 -22.014 1.00 85.19 87 PRO A O 1
ATOM 671 N N . ASN A 1 88 ? 4.809 -10.643 -19.763 1.00 87.56 88 ASN A N 1
ATOM 672 C CA . ASN A 1 88 ? 6.185 -10.164 -19.495 1.00 87.56 88 ASN A CA 1
ATOM 673 C C . ASN A 1 88 ? 6.497 -8.697 -19.850 1.00 87.56 88 ASN A C 1
ATOM 675 O O . ASN A 1 88 ? 7.663 -8.350 -20.054 1.00 87.56 88 ASN A O 1
ATOM 679 N N . CYS A 1 89 ? 5.479 -7.841 -19.907 1.00 94.88 89 CYS A N 1
ATOM 680 C CA . CYS A 1 89 ? 5.626 -6.395 -20.045 1.00 94.88 89 CYS A CA 1
ATOM 681 C C . CYS A 1 89 ? 4.594 -5.696 -19.153 1.00 94.88 89 CYS A C 1
ATOM 683 O O . CYS A 1 89 ? 3.485 -6.212 -19.004 1.00 94.88 89 CYS A O 1
ATOM 685 N N . ASP A 1 90 ? 4.937 -4.526 -18.614 1.00 96.00 90 ASP A N 1
ATOM 686 C CA . ASP A 1 90 ? 4.015 -3.708 -17.817 1.00 96.00 90 ASP A CA 1
ATOM 687 C C . ASP A 1 90 ? 3.440 -2.543 -18.635 1.00 96.00 90 ASP A C 1
ATOM 689 O O . ASP A 1 90 ? 3.648 -2.425 -19.849 1.00 96.00 90 ASP A O 1
ATOM 693 N N . ALA A 1 91 ? 2.649 -1.701 -17.972 1.00 97.06 91 ALA A N 1
ATOM 694 C CA . ALA A 1 91 ? 1.823 -0.698 -18.607 1.00 97.06 91 ALA A CA 1
ATOM 695 C C . ALA A 1 91 ? 2.637 0.535 -19.034 1.00 97.06 91 ALA A C 1
ATOM 697 O O . ALA A 1 91 ? 3.301 1.161 -18.202 1.00 97.06 91 ALA A O 1
ATOM 698 N N . PRO A 1 92 ? 2.535 0.978 -20.300 1.00 97.88 92 PRO A N 1
ATOM 699 C CA . PRO A 1 92 ? 3.014 2.301 -20.664 1.00 97.88 92 PRO A CA 1
ATOM 700 C C . PRO A 1 92 ? 2.125 3.403 -20.081 1.00 97.88 92 PRO A C 1
ATOM 702 O O . PRO A 1 92 ? 0.923 3.213 -19.881 1.00 97.88 92 PRO A O 1
ATOM 705 N N . LEU A 1 93 ? 2.688 4.607 -19.929 1.00 98.38 93 LEU A N 1
ATOM 706 C CA . LEU A 1 93 ? 1.969 5.758 -19.371 1.00 98.38 93 LEU A CA 1
ATOM 707 C C . LEU A 1 93 ? 0.648 6.045 -20.093 1.00 98.38 93 LEU A C 1
ATOM 709 O O . LEU A 1 93 ? -0.371 6.263 -19.446 1.00 98.38 93 LEU A O 1
ATOM 713 N N . HIS A 1 94 ? 0.639 6.006 -21.428 1.00 98.31 94 HIS A N 1
ATOM 714 C CA . HIS A 1 94 ? -0.554 6.347 -22.204 1.00 98.31 94 HIS A CA 1
ATOM 715 C C . HIS A 1 94 ? -1.696 5.337 -22.019 1.00 98.31 94 HIS A C 1
ATOM 717 O O . HIS A 1 94 ? -2.855 5.728 -22.145 1.00 98.31 94 HIS A O 1
ATOM 723 N N . LEU A 1 95 ? -1.410 4.068 -21.683 1.00 98.31 95 LEU A N 1
ATOM 724 C CA . LEU A 1 95 ? -2.452 3.117 -21.271 1.00 98.31 95 LEU A CA 1
ATOM 725 C C . LEU A 1 95 ? -3.097 3.584 -19.963 1.00 98.31 95 LEU A C 1
ATOM 727 O O . LEU A 1 95 ? -4.322 3.657 -19.878 1.00 98.31 95 LEU A O 1
ATOM 731 N N . LEU A 1 96 ? -2.276 3.926 -18.968 1.00 98.50 96 LEU A N 1
ATOM 732 C CA . LEU A 1 96 ? -2.746 4.353 -17.650 1.00 98.50 96 LEU A CA 1
ATOM 733 C C . LEU A 1 96 ? -3.507 5.681 -17.722 1.00 98.50 96 LEU A C 1
ATOM 735 O O . LEU A 1 96 ? -4.569 5.807 -17.118 1.00 98.50 96 LEU A O 1
ATOM 739 N N . GLU A 1 97 ? -3.030 6.636 -18.521 1.00 98.56 97 GLU A N 1
ATOM 740 C CA . GLU A 1 97 ? -3.736 7.885 -18.820 1.00 98.56 97 GLU A CA 1
ATOM 741 C C . GLU A 1 97 ? -5.101 7.622 -19.457 1.00 98.56 97 GLU A C 1
ATOM 743 O O . GLU A 1 97 ? -6.109 8.162 -19.000 1.00 98.56 97 GLU A O 1
ATOM 748 N N . ASN A 1 98 ? -5.160 6.772 -20.489 1.00 98.56 98 ASN A N 1
ATOM 749 C CA . ASN A 1 98 ? -6.420 6.426 -21.142 1.00 98.56 98 ASN A CA 1
ATOM 750 C C . ASN A 1 98 ? -7.398 5.762 -20.166 1.00 98.56 98 ASN A C 1
ATOM 752 O O . ASN A 1 98 ? -8.580 6.106 -20.157 1.00 98.56 98 ASN A O 1
ATOM 756 N N . PHE A 1 99 ? -6.894 4.867 -19.318 1.00 98.06 99 PHE A N 1
ATOM 757 C CA . PHE A 1 99 ? -7.666 4.175 -18.296 1.00 98.06 99 PHE A CA 1
ATOM 758 C C . PHE A 1 99 ? -8.294 5.144 -17.284 1.00 98.06 99 PHE A C 1
ATOM 760 O O . PHE A 1 99 ? -9.518 5.152 -17.124 1.00 98.06 99 PHE A O 1
ATOM 767 N N . VAL A 1 100 ? -7.502 6.020 -16.653 1.00 97.81 100 VAL A N 1
ATOM 768 C CA . VAL A 1 100 ? -8.034 6.970 -15.657 1.00 97.81 100 VAL A CA 1
ATOM 769 C C . VAL A 1 100 ? -8.927 8.038 -16.293 1.00 97.81 100 VAL A C 1
ATOM 771 O O . VAL A 1 100 ? -9.938 8.421 -15.704 1.00 97.81 100 VAL A O 1
ATOM 774 N N . GLN A 1 101 ? -8.628 8.477 -17.521 1.00 98.00 101 GLN A N 1
ATOM 775 C CA . GLN A 1 101 ? -9.495 9.391 -18.272 1.00 98.00 101 GLN A CA 1
ATOM 776 C C . GLN A 1 101 ? -10.837 8.748 -18.614 1.00 98.00 101 GLN A C 1
ATOM 778 O O . GLN A 1 101 ? -11.873 9.414 -18.543 1.00 98.00 101 GLN A O 1
ATOM 783 N N . HIS A 1 102 ? -10.834 7.466 -18.987 1.00 97.88 102 HIS A N 1
ATOM 784 C CA . HIS A 1 102 ? -12.059 6.733 -19.263 1.00 97.88 102 HIS A CA 1
ATOM 785 C C . HIS A 1 102 ? -12.930 6.655 -18.010 1.00 97.88 102 HIS A C 1
ATOM 787 O O . HIS A 1 102 ? -14.092 7.048 -18.080 1.00 97.88 102 HIS A O 1
ATOM 793 N N . ILE A 1 103 ? -12.361 6.247 -16.868 1.00 97.19 103 ILE A N 1
ATOM 794 C CA . ILE A 1 103 ? -13.079 6.197 -15.585 1.00 97.19 103 ILE A CA 1
ATOM 795 C C . ILE A 1 103 ? -13.636 7.571 -15.218 1.00 97.19 103 ILE A C 1
ATOM 797 O O . ILE A 1 103 ? -14.804 7.668 -14.859 1.00 97.19 103 ILE A O 1
ATOM 801 N N . ASN A 1 104 ? -12.844 8.637 -15.340 1.00 96.44 104 ASN A N 1
ATOM 802 C CA . ASN A 1 104 ? -13.331 9.986 -15.075 1.00 96.44 104 ASN A CA 1
ATOM 803 C C . ASN A 1 104 ? -14.536 10.319 -15.980 1.00 96.44 104 ASN A C 1
ATOM 805 O O . ASN A 1 104 ? -15.591 10.744 -15.525 1.00 96.44 104 ASN A O 1
ATOM 809 N N . LYS A 1 105 ? -14.449 10.013 -17.277 1.00 96.81 105 LYS A N 1
ATOM 810 C CA . LYS A 1 105 ? -15.534 10.290 -18.226 1.00 96.81 105 LYS A CA 1
ATOM 811 C C . LYS A 1 105 ? -16.816 9.487 -17.964 1.00 96.81 105 LYS A C 1
ATOM 813 O O . LYS A 1 105 ? -17.901 9.994 -18.247 1.00 96.81 105 LYS A O 1
ATOM 818 N N . THR A 1 106 ? -16.719 8.238 -17.510 1.00 96.12 106 THR A N 1
ATOM 819 C CA . THR A 1 106 ? -17.874 7.323 -17.407 1.00 96.12 106 THR A CA 1
ATOM 820 C C . THR A 1 106 ? -18.376 7.113 -15.979 1.00 96.12 106 THR A C 1
ATOM 822 O O . THR A 1 106 ? -19.542 6.759 -15.784 1.00 96.12 106 THR A O 1
ATOM 825 N N . HIS A 1 107 ? -17.532 7.352 -14.974 1.00 93.38 107 HIS A N 1
ATOM 826 C CA . HIS A 1 107 ? -17.780 6.987 -13.581 1.00 93.38 107 HIS A CA 1
ATOM 827 C C . HIS A 1 107 ? -17.355 8.041 -12.541 1.00 93.38 107 HIS A C 1
ATOM 829 O O . HIS A 1 107 ? -17.474 7.743 -11.357 1.00 93.38 107 HIS A O 1
ATOM 835 N N . GLU A 1 108 ? -16.939 9.265 -12.906 1.00 88.00 108 GLU A N 1
ATOM 836 C CA . GLU A 1 108 ? -16.545 10.312 -11.930 1.00 88.00 108 GLU A CA 1
ATOM 837 C C . GLU A 1 108 ? -17.590 10.526 -10.821 1.00 88.00 108 GLU A C 1
ATOM 839 O O . GLU A 1 108 ? -17.248 10.634 -9.646 1.00 88.00 108 GLU A O 1
ATOM 844 N N . SER A 1 109 ? -18.882 10.540 -11.153 1.00 86.69 109 SER A N 1
ATOM 845 C CA . SER A 1 109 ? -19.972 10.712 -10.179 1.00 86.69 109 SER A CA 1
ATOM 846 C C . SER A 1 109 ? -20.450 9.411 -9.520 1.00 86.69 109 SER A C 1
ATOM 848 O O . SER A 1 109 ? -21.356 9.451 -8.693 1.00 86.69 109 SER A O 1
ATOM 850 N N . ASN A 1 110 ? -19.866 8.263 -9.872 1.00 89.50 110 ASN A N 1
ATOM 851 C CA . ASN A 1 110 ? -20.382 6.935 -9.531 1.00 89.50 110 ASN A CA 1
ATOM 852 C C . ASN A 1 110 ? -19.642 6.238 -8.379 1.00 89.50 110 ASN A C 1
ATOM 854 O O . ASN A 1 110 ? -19.944 5.079 -8.111 1.00 89.50 110 ASN A O 1
ATOM 858 N N . PHE A 1 111 ? -18.702 6.903 -7.705 1.00 93.44 111 PHE A N 1
ATOM 859 C CA . PHE A 1 111 ? -18.035 6.372 -6.512 1.00 93.44 111 PHE A CA 1
ATOM 860 C C . PHE A 1 111 ? -17.782 7.459 -5.467 1.00 93.44 111 PHE A C 1
ATOM 862 O O . PHE A 1 111 ? -17.575 8.623 -5.812 1.00 93.44 111 PHE A O 1
ATOM 869 N N . ASP A 1 112 ? -17.774 7.074 -4.198 1.00 89.69 112 ASP A N 1
ATOM 870 C CA . ASP A 1 112 ? -17.535 7.948 -3.047 1.00 89.69 112 ASP A CA 1
ATOM 871 C C . ASP A 1 112 ? -16.097 7.799 -2.530 1.00 89.69 112 ASP A C 1
ATOM 873 O O . ASP A 1 112 ? -15.458 8.774 -2.124 1.00 89.69 112 ASP A O 1
ATOM 877 N N . LEU A 1 113 ? -15.580 6.568 -2.606 1.00 92.81 113 LEU A N 1
ATOM 878 C CA . LEU A 1 113 ? -14.244 6.180 -2.167 1.00 92.81 113 LEU A CA 1
ATOM 879 C C . LEU A 1 113 ? -13.398 5.668 -3.324 1.00 92.81 113 LEU A C 1
ATOM 881 O O . LEU A 1 113 ? -13.886 4.942 -4.190 1.00 92.81 113 LEU A O 1
ATOM 885 N N . LEU A 1 114 ? -12.109 5.989 -3.274 1.00 96.44 114 LEU A N 1
ATOM 886 C CA . LEU A 1 114 ? -11.087 5.377 -4.112 1.00 96.44 114 LEU A CA 1
ATOM 887 C C . LEU A 1 114 ? -10.096 4.621 -3.227 1.00 96.44 114 LEU A C 1
ATOM 889 O O . LEU A 1 114 ? -9.334 5.239 -2.486 1.00 96.44 114 LEU A O 1
ATOM 893 N N . PHE A 1 115 ? -10.084 3.297 -3.327 1.00 98.06 115 PHE A N 1
ATOM 894 C CA . PHE A 1 115 ? -8.991 2.472 -2.822 1.00 98.06 115 PHE A CA 1
ATOM 895 C C . PHE A 1 115 ? -7.954 2.315 -3.922 1.00 98.06 115 PHE A C 1
ATOM 897 O O . PHE A 1 115 ? -8.281 1.901 -5.032 1.00 98.06 115 PHE A O 1
ATOM 904 N N . TRP A 1 116 ? -6.709 2.666 -3.622 1.00 98.56 116 TRP A N 1
ATOM 905 C CA . TRP A 1 116 ? -5.585 2.465 -4.523 1.00 98.56 116 TRP A CA 1
ATOM 906 C C . TRP A 1 116 ? -4.532 1.637 -3.804 1.00 98.56 116 TRP A C 1
ATOM 908 O O . TRP A 1 116 ? -3.788 2.157 -2.975 1.00 98.56 116 TRP A O 1
ATOM 918 N N . THR A 1 117 ? -4.503 0.337 -4.091 1.00 98.56 117 THR A N 1
ATOM 919 C CA . THR A 1 117 ? -3.691 -0.636 -3.353 1.00 98.56 117 THR A CA 1
ATOM 920 C C . THR A 1 117 ? -2.277 -0.817 -3.893 1.00 98.56 117 THR A C 1
ATOM 922 O O . THR A 1 117 ? -1.734 -1.901 -3.774 1.00 98.56 117 THR A O 1
ATOM 925 N N . GLY A 1 118 ? -1.660 0.243 -4.420 1.00 97.88 118 GLY A N 1
ATOM 926 C CA . GLY A 1 118 ? -0.223 0.273 -4.714 1.00 97.88 118 GLY A CA 1
ATOM 927 C C . GLY A 1 118 ? 0.208 -0.531 -5.940 1.00 97.88 118 GLY A C 1
ATOM 928 O O . GLY A 1 118 ? -0.591 -0.747 -6.854 1.00 97.88 118 GLY A O 1
ATOM 929 N N . ASP A 1 119 ? 1.489 -0.909 -5.943 1.00 98.38 119 ASP A N 1
ATOM 930 C CA . ASP A 1 119 ? 2.213 -1.556 -7.041 1.00 98.38 119 ASP A CA 1
ATOM 931 C C . ASP A 1 119 ? 2.284 -0.677 -8.300 1.00 98.38 119 ASP A C 1
ATOM 933 O O . ASP A 1 119 ? 1.664 -0.899 -9.342 1.00 98.38 119 ASP A O 1
ATOM 937 N N . ASN A 1 120 ? 3.063 0.398 -8.159 1.00 97.81 120 ASN A N 1
ATOM 938 C CA . ASN A 1 120 ? 3.294 1.417 -9.179 1.00 97.81 120 ASN A CA 1
ATOM 939 C C . ASN A 1 120 ? 4.558 1.157 -9.983 1.00 97.81 120 ASN A C 1
ATOM 941 O O . ASN A 1 120 ? 4.574 1.424 -11.183 1.00 97.81 120 ASN A O 1
ATOM 945 N N . SER A 1 121 ? 5.625 0.701 -9.323 1.00 97.06 121 SER A N 1
ATOM 946 C CA . SER A 1 121 ? 6.898 0.433 -9.995 1.00 97.06 121 SER A CA 1
ATOM 947 C C . SER A 1 121 ? 6.780 -0.815 -10.881 1.00 97.06 121 SER A C 1
ATOM 949 O O . SER A 1 121 ? 6.059 -1.750 -10.522 1.00 97.06 121 SER A O 1
ATOM 951 N N . PRO A 1 122 ? 7.500 -0.881 -12.010 1.00 95.50 122 PRO A N 1
ATOM 952 C CA . PRO A 1 122 ? 7.442 -2.036 -12.895 1.00 95.50 122 PRO A CA 1
ATOM 953 C C . PRO A 1 122 ? 8.204 -3.246 -12.320 1.00 95.50 122 PRO A C 1
ATOM 955 O O . PRO A 1 122 ? 8.833 -3.188 -11.258 1.00 95.50 122 PRO A O 1
ATOM 958 N N . HIS A 1 123 ? 8.157 -4.371 -13.030 1.00 94.88 123 HIS A N 1
ATOM 959 C CA . HIS A 1 123 ? 8.763 -5.647 -12.643 1.00 94.88 123 HIS A CA 1
ATOM 960 C C . HIS A 1 123 ? 10.278 -5.752 -12.904 1.00 94.88 123 HIS A C 1
ATOM 962 O O . HIS A 1 123 ? 10.852 -6.846 -12.902 1.00 94.88 123 HIS A O 1
ATOM 968 N N . ASP A 1 124 ? 10.978 -4.627 -13.049 1.00 90.94 124 ASP A N 1
ATOM 969 C CA . ASP A 1 124 ? 12.428 -4.554 -13.265 1.00 90.94 124 ASP A CA 1
ATOM 970 C C . ASP A 1 124 ? 13.237 -4.477 -11.962 1.00 90.94 124 ASP A C 1
ATOM 972 O O . ASP A 1 124 ? 14.204 -3.724 -11.824 1.00 90.94 124 ASP A O 1
ATOM 976 N N . SER A 1 125 ? 12.871 -5.346 -11.020 1.00 89.44 125 SER A N 1
ATOM 977 C CA . SER A 1 125 ? 13.402 -5.432 -9.647 1.00 89.44 125 SER A CA 1
ATOM 978 C C . SER A 1 125 ? 14.935 -5.427 -9.498 1.00 89.44 125 SER A C 1
ATOM 980 O O . SER A 1 125 ? 15.458 -5.139 -8.420 1.00 89.44 125 SER A O 1
ATOM 982 N N . TRP A 1 126 ? 15.687 -5.744 -10.558 1.00 89.44 126 TRP A N 1
ATOM 983 C CA . TRP A 1 126 ? 17.154 -5.702 -10.566 1.00 89.44 126 TRP A CA 1
ATOM 984 C C . TRP A 1 126 ? 17.739 -4.287 -10.656 1.00 89.44 126 TRP A C 1
ATOM 986 O O . TRP A 1 126 ? 18.925 -4.119 -10.368 1.00 89.44 126 TRP A O 1
ATOM 996 N N . MET A 1 127 ? 16.945 -3.284 -11.041 1.00 87.75 127 MET A N 1
ATOM 997 C CA . MET A 1 127 ? 17.379 -1.883 -11.130 1.00 87.75 127 MET A CA 1
ATOM 998 C C . MET A 1 127 ? 16.827 -1.004 -10.007 1.00 87.75 127 MET A C 1
ATOM 1000 O O . MET A 1 127 ? 17.329 0.097 -9.833 1.00 87.75 127 MET A O 1
ATOM 1004 N N . THR A 1 128 ? 15.886 -1.497 -9.195 1.00 91.19 128 THR A N 1
ATOM 1005 C CA . THR A 1 128 ? 15.102 -0.689 -8.250 1.00 91.19 128 THR A CA 1
ATOM 1006 C C . THR A 1 128 ? 15.933 0.160 -7.286 1.00 91.19 128 THR A C 1
ATOM 1008 O O . THR A 1 128 ? 16.605 -0.332 -6.371 1.00 91.19 128 THR A O 1
ATOM 1011 N N . THR A 1 129 ? 15.770 1.473 -7.413 1.00 94.19 129 THR A N 1
ATOM 1012 C CA . THR A 1 129 ? 16.240 2.493 -6.478 1.00 94.19 129 THR A CA 1
ATOM 1013 C C . THR A 1 129 ? 15.069 3.225 -5.821 1.00 94.19 129 THR A C 1
ATOM 1015 O O . THR A 1 129 ? 13.959 3.272 -6.341 1.00 94.19 129 THR A O 1
ATOM 1018 N N . ALA A 1 130 ? 15.311 3.876 -4.678 1.00 94.38 130 ALA A N 1
ATOM 1019 C CA . ALA A 1 130 ? 14.275 4.695 -4.043 1.00 94.38 130 ALA A CA 1
ATOM 1020 C C . ALA A 1 130 ? 13.840 5.872 -4.924 1.00 94.38 130 ALA A C 1
ATOM 1022 O O . ALA A 1 130 ? 12.713 6.327 -4.790 1.00 94.38 130 ALA A O 1
ATOM 1023 N N . HIS A 1 131 ? 14.721 6.368 -5.798 1.00 95.25 131 HIS A N 1
ATOM 1024 C CA . HIS A 1 131 ? 14.377 7.438 -6.726 1.00 95.25 131 HIS A CA 1
ATOM 1025 C C . HIS A 1 131 ? 13.339 6.955 -7.741 1.00 95.25 131 HIS A C 1
ATOM 1027 O O . HIS A 1 131 ? 12.290 7.571 -7.849 1.00 95.25 131 HIS A O 1
ATOM 1033 N N . GLU A 1 132 ? 13.568 5.808 -8.383 1.00 95.38 132 GLU A N 1
ATOM 1034 C CA . GLU A 1 132 ? 12.620 5.236 -9.352 1.00 95.38 132 GLU A CA 1
ATOM 1035 C C . GLU A 1 132 ? 11.274 4.881 -8.710 1.00 95.38 132 GLU A C 1
ATOM 1037 O O . GLU A 1 132 ? 10.225 5.164 -9.287 1.00 95.38 132 GLU A O 1
ATOM 1042 N N . VAL A 1 133 ? 11.286 4.329 -7.490 1.00 96.88 133 VAL A N 1
ATOM 1043 C CA . VAL A 1 133 ? 10.053 4.051 -6.731 1.00 96.88 133 VAL A CA 1
ATOM 1044 C C . VAL A 1 133 ? 9.275 5.338 -6.444 1.00 96.88 133 VAL A C 1
ATOM 1046 O O . VAL A 1 133 ? 8.054 5.387 -6.607 1.00 96.88 133 VAL A O 1
ATOM 1049 N N . ILE A 1 134 ? 9.968 6.399 -6.018 1.00 97.81 134 ILE A N 1
ATOM 1050 C CA . ILE A 1 134 ? 9.334 7.695 -5.757 1.00 97.81 134 ILE A CA 1
ATOM 1051 C C . ILE A 1 134 ? 8.814 8.299 -7.064 1.00 97.81 134 ILE A C 1
ATOM 1053 O O . ILE A 1 134 ? 7.693 8.796 -7.075 1.00 97.81 134 ILE A O 1
ATOM 1057 N N . ASP A 1 135 ? 9.560 8.244 -8.163 1.00 97.81 135 ASP A N 1
ATOM 1058 C CA . ASP A 1 135 ? 9.182 8.857 -9.442 1.00 97.81 135 ASP A CA 1
ATOM 1059 C C . ASP A 1 135 ? 7.969 8.176 -10.088 1.00 97.81 135 ASP A C 1
ATOM 1061 O O . ASP A 1 135 ? 7.031 8.847 -10.536 1.00 97.81 135 ASP A O 1
ATOM 1065 N N . THR A 1 136 ? 7.944 6.842 -10.097 1.00 97.81 136 THR A N 1
ATOM 1066 C CA . THR A 1 136 ? 6.793 6.064 -10.584 1.00 97.81 136 THR A CA 1
ATOM 1067 C C . THR A 1 136 ? 5.561 6.335 -9.721 1.00 97.81 136 THR A C 1
ATOM 1069 O O . THR A 1 136 ? 4.514 6.715 -10.250 1.00 97.81 136 THR A O 1
ATOM 1072 N N . SER A 1 137 ? 5.702 6.289 -8.392 1.00 98.31 137 SER A N 1
ATOM 1073 C CA . SER A 1 137 ? 4.621 6.629 -7.457 1.00 98.31 137 SER A CA 1
ATOM 1074 C C . SER A 1 137 ? 4.145 8.077 -7.603 1.00 98.31 137 SER A C 1
ATOM 1076 O O . SER A 1 137 ? 2.944 8.336 -7.535 1.00 98.31 137 SER A O 1
ATOM 1078 N N . THR A 1 138 ? 5.051 9.024 -7.866 1.00 98.50 138 THR A N 1
ATOM 1079 C CA . THR A 1 138 ? 4.722 10.436 -8.133 1.00 98.50 138 THR A CA 1
ATOM 1080 C C . THR A 1 138 ? 3.894 10.562 -9.404 1.00 98.50 138 THR A C 1
ATOM 1082 O O . THR A 1 138 ? 2.892 11.276 -9.425 1.00 98.50 138 THR A O 1
ATOM 1085 N N . THR A 1 139 ? 4.293 9.857 -10.463 1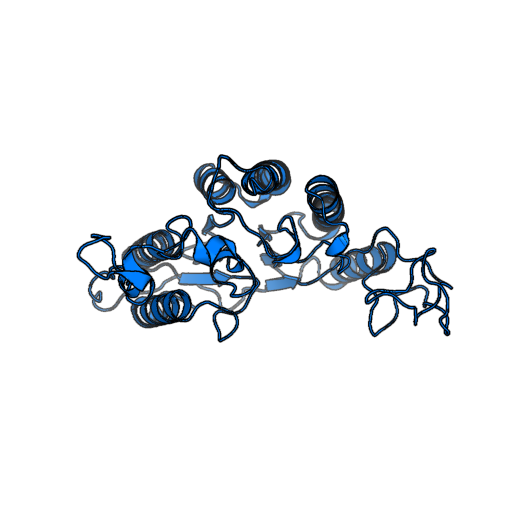.00 98.62 139 THR A N 1
ATOM 1086 C CA . THR A 1 139 ? 3.597 9.875 -11.754 1.00 98.62 139 THR A CA 1
ATOM 1087 C C . THR A 1 139 ? 2.165 9.374 -11.600 1.00 98.62 139 THR A C 1
ATOM 1089 O O . THR A 1 139 ? 1.227 10.078 -11.977 1.00 98.62 139 THR A O 1
ATOM 1092 N N . ILE A 1 140 ? 1.978 8.214 -10.963 1.00 98.62 140 ILE A N 1
ATOM 1093 C CA . ILE A 1 140 ? 0.642 7.665 -10.712 1.00 98.62 140 ILE A CA 1
ATOM 1094 C C . ILE A 1 140 ? -0.169 8.567 -9.782 1.00 98.62 140 ILE A C 1
ATOM 1096 O O . ILE A 1 140 ? -1.320 8.880 -10.080 1.00 98.62 140 ILE A O 1
ATOM 1100 N N . THR A 1 141 ? 0.435 9.053 -8.695 1.00 98.50 141 THR A N 1
ATOM 1101 C CA . THR A 1 141 ? -0.214 9.991 -7.770 1.00 98.50 141 THR A CA 1
ATOM 1102 C C . THR A 1 141 ? -0.757 11.205 -8.523 1.00 98.50 141 THR A C 1
ATOM 1104 O O . THR A 1 141 ? -1.911 11.579 -8.331 1.00 98.50 141 THR A O 1
ATOM 1107 N N . ASN A 1 142 ? 0.034 11.798 -9.420 1.00 98.31 142 ASN A N 1
ATOM 1108 C CA . ASN A 1 142 ? -0.382 12.957 -10.207 1.00 98.31 142 ASN A CA 1
ATOM 1109 C C . ASN A 1 142 ? -1.522 12.631 -11.180 1.00 98.31 142 ASN A C 1
ATOM 1111 O O . ASN A 1 142 ? -2.441 13.439 -11.314 1.00 98.31 142 ASN A O 1
ATOM 1115 N N . LEU A 1 143 ? -1.508 11.456 -11.819 1.00 97.94 143 LEU A N 1
ATOM 1116 C CA . LEU A 1 143 ? -2.619 11.006 -12.664 1.00 97.94 143 LEU A CA 1
ATOM 1117 C C . LEU A 1 143 ? -3.916 10.865 -11.864 1.00 97.94 143 LEU A C 1
ATOM 1119 O O . LEU A 1 143 ? -4.959 11.381 -12.273 1.00 97.94 143 LEU A O 1
ATOM 1123 N N . LEU A 1 144 ? -3.854 10.217 -10.699 1.00 97.94 144 LEU A N 1
ATOM 1124 C CA . LEU A 1 144 ? -5.019 10.046 -9.833 1.00 97.94 144 LEU A CA 1
ATOM 1125 C C . LEU A 1 144 ? -5.525 11.390 -9.303 1.00 97.94 144 LEU A C 1
ATOM 1127 O O . LEU A 1 144 ? -6.733 11.622 -9.309 1.00 97.94 144 LEU A O 1
ATOM 1131 N N . LYS A 1 145 ? -4.624 12.308 -8.931 1.00 97.00 145 LYS A N 1
ATOM 1132 C CA . LYS A 1 145 ? -4.989 13.680 -8.543 1.00 97.00 145 LYS A CA 1
ATOM 1133 C C . LYS A 1 145 ? -5.697 14.437 -9.658 1.00 97.00 145 LYS A C 1
ATOM 1135 O O . LYS A 1 145 ? -6.682 15.131 -9.417 1.00 97.00 145 LYS A O 1
ATOM 1140 N N . MET A 1 146 ? -5.193 14.301 -10.880 1.00 96.56 146 MET A N 1
ATOM 1141 C CA . MET A 1 146 ? -5.714 15.016 -12.038 1.00 96.56 146 MET A CA 1
ATOM 1142 C C . MET A 1 146 ? -7.111 14.537 -12.439 1.00 96.56 146 MET A C 1
ATOM 1144 O O . MET A 1 146 ? -7.944 15.363 -12.812 1.00 96.56 146 MET A O 1
ATOM 1148 N N . TYR A 1 147 ? -7.365 13.228 -12.371 1.00 96.69 147 TYR A N 1
ATOM 1149 C CA . TYR A 1 147 ? -8.560 12.639 -12.977 1.00 96.69 147 TYR A CA 1
ATOM 1150 C C . TYR A 1 147 ? -9.557 12.033 -11.995 1.00 96.69 147 TYR A C 1
ATOM 1152 O O . TYR A 1 147 ? -10.739 12.025 -12.308 1.00 96.69 147 TYR A O 1
ATOM 1160 N N . LEU A 1 148 ? -9.129 11.509 -10.843 1.00 96.00 148 LEU A N 1
ATOM 1161 C CA . LEU A 1 148 ? -9.978 10.633 -10.023 1.00 96.00 148 LEU A CA 1
ATOM 1162 C C . LEU A 1 148 ? -10.132 11.066 -8.562 1.00 96.00 148 LEU A C 1
ATOM 1164 O O . LEU A 1 148 ? -11.046 10.586 -7.899 1.00 96.00 148 LEU A O 1
ATOM 1168 N N . SER A 1 149 ? -9.292 11.965 -8.039 1.00 93.44 149 SER A N 1
ATOM 1169 C CA . SER A 1 149 ? -9.345 12.343 -6.617 1.00 93.44 149 SER A CA 1
ATOM 1170 C C . SER A 1 149 ? -10.223 13.557 -6.312 1.00 93.44 149 SER A C 1
ATOM 1172 O O . SER A 1 149 ? -10.428 13.887 -5.143 1.00 93.44 149 SER A O 1
ATOM 1174 N N . LYS A 1 150 ? -10.702 14.285 -7.327 1.00 90.38 150 LYS A N 1
ATOM 1175 C CA . LYS A 1 150 ? -11.419 15.547 -7.117 1.00 90.38 150 LYS A CA 1
ATOM 1176 C C . LYS A 1 150 ? -12.720 15.309 -6.347 1.00 90.38 150 LYS A C 1
ATOM 1178 O O . LYS A 1 150 ? -13.622 14.641 -6.839 1.00 90.38 150 LYS A O 1
ATOM 1183 N N . ASN A 1 151 ? -12.830 15.909 -5.159 1.00 87.81 151 ASN A N 1
ATOM 1184 C CA . ASN A 1 151 ? -13.956 15.725 -4.232 1.00 87.81 151 ASN A CA 1
ATOM 1185 C C . ASN A 1 151 ? -14.199 14.255 -3.828 1.00 87.81 151 ASN A C 1
ATOM 1187 O O . ASN A 1 151 ? -15.328 13.895 -3.499 1.00 87.81 151 ASN A O 1
ATOM 1191 N N . LYS A 1 152 ? -13.166 13.406 -3.874 1.00 91.19 152 LYS A N 1
ATOM 1192 C CA . LYS A 1 152 ? -13.225 11.998 -3.459 1.00 91.19 152 LYS A CA 1
ATOM 1193 C C . LYS A 1 152 ? -12.340 11.771 -2.250 1.00 91.19 152 LYS A C 1
ATOM 1195 O O . LYS A 1 152 ? -11.290 12.399 -2.120 1.00 91.19 152 LYS A O 1
ATOM 1200 N N . THR A 1 153 ? -12.721 10.826 -1.399 1.00 92.62 153 THR A N 1
ATOM 1201 C CA . THR A 1 153 ? -11.819 10.342 -0.355 1.00 92.62 153 THR A CA 1
ATOM 1202 C C . THR A 1 153 ? -10.979 9.204 -0.922 1.00 92.62 153 THR A C 1
ATOM 1204 O O . THR A 1 153 ? -11.500 8.154 -1.297 1.00 92.62 153 THR A O 1
ATOM 1207 N N . VAL A 1 154 ? -9.670 9.428 -0.998 1.00 96.25 154 VAL A N 1
ATOM 1208 C CA . VAL A 1 154 ? -8.706 8.463 -1.534 1.00 96.25 154 VAL A CA 1
ATOM 1209 C C . VAL A 1 154 ? -7.967 7.787 -0.385 1.00 96.25 154 VAL A C 1
ATOM 1211 O O . VAL A 1 154 ? -7.522 8.451 0.551 1.00 96.25 154 VAL A O 1
ATOM 1214 N N . PHE A 1 155 ? -7.813 6.471 -0.478 1.00 97.75 155 PHE A N 1
ATOM 1215 C CA . PHE A 1 155 ? -6.974 5.679 0.407 1.00 97.75 155 PHE A CA 1
ATOM 1216 C C . PHE A 1 155 ? -5.848 5.042 -0.407 1.00 97.75 155 PHE A C 1
ATOM 1218 O O . PHE A 1 155 ? -6.087 4.016 -1.047 1.00 97.75 155 PHE A O 1
ATOM 1225 N N . PRO A 1 156 ? -4.650 5.653 -0.442 1.00 98.12 156 PRO A N 1
ATOM 1226 C CA . PRO A 1 156 ? -3.465 5.005 -0.987 1.00 98.12 156 PRO A CA 1
ATOM 1227 C C . PRO A 1 156 ? -2.916 3.956 -0.011 1.00 98.12 156 PRO A C 1
ATOM 1229 O O . PRO A 1 156 ? -2.765 4.217 1.181 1.00 98.12 156 PRO A O 1
ATOM 1232 N N . ILE A 1 157 ? -2.570 2.779 -0.519 1.00 98.44 157 ILE A N 1
ATOM 1233 C CA . ILE A 1 157 ? -1.921 1.697 0.226 1.00 98.44 157 ILE A CA 1
ATOM 1234 C C . ILE A 1 157 ? -0.656 1.295 -0.531 1.00 98.44 157 ILE A C 1
ATOM 1236 O O . ILE A 1 157 ? -0.612 1.353 -1.756 1.00 98.44 157 ILE A O 1
ATOM 1240 N N . LEU A 1 158 ? 0.392 0.935 0.206 1.00 98.31 158 LEU A N 1
ATOM 1241 C CA . LEU A 1 158 ? 1.663 0.507 -0.372 1.00 98.31 158 LEU A CA 1
ATOM 1242 C C . LEU A 1 158 ? 1.561 -0.918 -0.915 1.00 98.31 158 LEU A C 1
ATOM 1244 O O . LEU A 1 158 ? 1.160 -1.820 -0.173 1.00 98.31 158 LEU A O 1
ATOM 1248 N N . GLY A 1 159 ? 2.017 -1.121 -2.147 1.00 98.44 159 GLY A N 1
ATOM 1249 C CA . GLY A 1 159 ? 2.297 -2.439 -2.694 1.00 98.44 159 GLY A CA 1
ATOM 1250 C C . GLY A 1 159 ? 3.726 -2.892 -2.406 1.00 98.44 159 GLY A C 1
ATOM 1251 O O . GLY A 1 159 ? 4.513 -2.159 -1.794 1.00 98.44 159 GLY A O 1
ATOM 1252 N N . ASN A 1 160 ? 4.075 -4.116 -2.798 1.00 98.00 160 ASN A N 1
ATOM 1253 C CA . ASN A 1 160 ? 5.414 -4.664 -2.566 1.00 98.00 160 ASN A CA 1
ATOM 1254 C C . ASN A 1 160 ? 6.475 -4.100 -3.523 1.00 98.00 160 ASN A C 1
ATOM 1256 O O . ASN A 1 160 ? 7.664 -4.068 -3.171 1.00 98.00 160 ASN A O 1
ATOM 1260 N N . HIS A 1 161 ? 6.061 -3.552 -4.668 1.00 97.50 161 HIS A N 1
ATOM 1261 C CA . HIS A 1 161 ? 6.925 -2.844 -5.618 1.00 97.50 161 HIS A CA 1
ATOM 1262 C C . HIS A 1 161 ? 7.305 -1.418 -5.180 1.00 97.50 161 HIS A C 1
ATOM 1264 O O . HIS A 1 161 ? 8.169 -0.795 -5.801 1.00 97.50 161 HIS A O 1
ATOM 1270 N N . GLU A 1 162 ? 6.768 -0.926 -4.058 1.00 96.81 162 GLU A N 1
ATOM 1271 C CA . GLU A 1 162 ? 7.234 0.306 -3.403 1.00 96.81 162 GLU A CA 1
ATOM 1272 C C . GLU A 1 162 ? 8.390 0.072 -2.399 1.00 96.81 162 GLU A C 1
ATOM 1274 O O . GLU A 1 162 ? 8.868 1.005 -1.744 1.00 96.81 162 GLU A O 1
ATOM 1279 N N . GLY A 1 163 ? 8.864 -1.173 -2.268 1.00 94.12 163 GLY A N 1
ATOM 1280 C CA . GLY A 1 163 ? 10.053 -1.529 -1.490 1.00 94.12 163 GLY A CA 1
ATOM 1281 C C . GLY A 1 163 ? 11.361 -1.196 -2.215 1.00 94.12 163 GLY A C 1
ATOM 1282 O O . GLY A 1 163 ? 11.406 -1.089 -3.439 1.00 94.12 163 GLY A O 1
ATOM 1283 N N . MET A 1 164 ? 12.466 -1.070 -1.469 1.00 92.81 164 MET A N 1
ATOM 1284 C CA . MET A 1 164 ? 13.791 -0.901 -2.082 1.00 92.81 164 MET A CA 1
ATOM 1285 C C . MET A 1 164 ? 14.883 -1.739 -1.386 1.00 92.81 164 MET A C 1
ATOM 1287 O O . MET A 1 164 ? 15.323 -1.382 -0.285 1.00 92.81 164 MET A O 1
ATOM 1291 N N . PRO A 1 165 ? 15.424 -2.776 -2.063 1.00 93.62 165 PRO A N 1
ATOM 1292 C CA . PRO A 1 165 ? 14.963 -3.340 -3.346 1.00 93.62 165 PRO A CA 1
ATOM 1293 C C . PRO A 1 165 ? 13.518 -3.857 -3.268 1.00 93.62 165 PRO A C 1
ATOM 1295 O O . PRO A 1 165 ? 12.967 -3.920 -2.170 1.00 93.62 165 PRO A O 1
ATOM 1298 N N . THR A 1 166 ? 12.915 -4.242 -4.395 1.00 94.75 166 THR A N 1
ATOM 1299 C CA . THR A 1 166 ? 11.542 -4.784 -4.449 1.00 94.75 166 THR A CA 1
ATOM 1300 C C . THR A 1 166 ? 11.266 -5.783 -3.315 1.00 94.75 166 THR A C 1
ATOM 1302 O O . THR A 1 166 ? 12.115 -6.616 -2.973 1.00 94.75 166 THR A O 1
ATOM 1305 N N . ASN A 1 167 ? 10.091 -5.659 -2.693 1.00 96.31 167 ASN A N 1
ATOM 1306 C CA . ASN A 1 167 ? 9.615 -6.424 -1.532 1.00 96.31 167 ASN A CA 1
ATOM 1307 C C . ASN A 1 167 ? 10.380 -6.183 -0.218 1.00 96.31 167 ASN A C 1
ATOM 1309 O O . ASN A 1 167 ? 9.989 -6.701 0.826 1.00 96.31 167 ASN A O 1
ATOM 1313 N N . GLN A 1 168 ? 11.464 -5.401 -0.212 1.00 96.38 168 GLN A N 1
ATOM 1314 C CA . GLN A 1 168 ? 12.256 -5.165 0.995 1.00 96.38 168 GLN A CA 1
ATOM 1315 C C . GLN A 1 168 ? 11.786 -3.905 1.728 1.00 96.38 168 GLN A C 1
ATOM 1317 O O . GLN A 1 168 ? 12.022 -2.775 1.289 1.00 96.38 168 GLN A O 1
ATOM 1322 N N . PHE A 1 169 ? 11.177 -4.117 2.897 1.00 96.69 169 PHE A N 1
ATOM 1323 C CA . PHE A 1 169 ? 10.711 -3.060 3.795 1.00 96.69 169 PHE A CA 1
ATOM 1324 C C . PHE A 1 169 ? 11.481 -3.137 5.115 1.00 96.69 169 PHE A C 1
ATOM 1326 O O . PHE A 1 169 ? 11.156 -3.918 6.010 1.00 96.69 169 PHE A O 1
ATOM 1333 N N . ALA A 1 170 ? 12.546 -2.344 5.209 1.00 94.50 170 ALA A N 1
ATOM 1334 C CA . ALA A 1 170 ? 13.474 -2.340 6.323 1.00 94.50 170 ALA A CA 1
ATOM 1335 C C . ALA A 1 170 ? 12.876 -1.684 7.570 1.00 94.50 170 ALA A C 1
ATOM 1337 O O . ALA A 1 170 ? 12.652 -0.472 7.616 1.00 94.50 170 ALA A O 1
ATOM 1338 N N . VAL A 1 171 ? 12.716 -2.486 8.622 1.00 89.69 171 VAL A N 1
ATOM 1339 C CA . VAL A 1 171 ? 12.339 -2.017 9.967 1.00 89.69 171 VAL A CA 1
ATOM 1340 C C . VAL A 1 171 ? 13.497 -1.275 10.650 1.00 89.69 171 VAL A C 1
ATOM 1342 O O . VAL A 1 171 ? 13.273 -0.403 11.487 1.00 89.69 171 VAL A O 1
ATOM 1345 N N . ALA A 1 172 ? 14.740 -1.602 10.283 1.00 87.50 172 ALA A N 1
ATOM 1346 C CA . ALA A 1 172 ? 15.942 -0.959 10.803 1.00 87.50 172 ALA A CA 1
ATOM 1347 C C . ALA A 1 172 ? 16.148 0.441 10.196 1.00 87.50 172 ALA A C 1
ATOM 1349 O O . ALA A 1 172 ? 15.967 0.647 8.995 1.00 87.50 172 ALA A O 1
ATOM 1350 N N . ASN A 1 173 ? 16.584 1.396 11.024 1.00 85.88 173 ASN A N 1
ATOM 1351 C CA . ASN A 1 173 ? 16.815 2.782 10.599 1.00 85.88 173 ASN A CA 1
ATOM 1352 C C . ASN A 1 173 ? 18.261 3.042 10.140 1.00 85.88 173 ASN A C 1
ATOM 1354 O O . ASN A 1 173 ? 18.519 3.957 9.367 1.00 85.88 173 ASN A O 1
ATOM 1358 N N . ASP A 1 174 ? 19.212 2.238 10.601 1.00 86.75 174 ASP A N 1
ATOM 1359 C CA . ASP A 1 174 ? 20.655 2.367 10.390 1.00 86.75 174 ASP A CA 1
ATOM 1360 C C . ASP A 1 174 ? 21.147 1.532 9.195 1.00 86.75 174 ASP A C 1
ATOM 1362 O O . ASP A 1 174 ? 22.159 0.836 9.251 1.00 86.75 174 ASP A O 1
ATOM 1366 N N . THR A 1 175 ? 20.425 1.598 8.076 1.00 88.44 175 THR A N 1
ATOM 1367 C CA . THR A 1 175 ? 20.736 0.835 6.860 1.00 88.44 175 THR A CA 1
ATOM 1368 C C . THR A 1 175 ? 20.604 1.690 5.606 1.00 88.44 175 THR A C 1
ATOM 1370 O O . THR A 1 175 ? 19.743 2.560 5.503 1.00 88.44 175 THR A O 1
ATOM 1373 N N . LYS A 1 176 ? 21.417 1.398 4.583 1.00 87.75 176 LYS A N 1
ATOM 1374 C CA . LYS A 1 176 ? 21.269 2.008 3.248 1.00 87.75 176 LYS A CA 1
ATOM 1375 C C . LYS A 1 176 ? 19.919 1.688 2.587 1.00 87.75 176 LYS A C 1
ATOM 1377 O O . LYS A 1 176 ? 19.524 2.367 1.645 1.00 87.75 176 LYS A O 1
ATOM 1382 N N . PHE A 1 177 ? 19.232 0.662 3.087 1.00 89.12 177 PHE A N 1
ATOM 1383 C CA . PHE A 1 177 ? 17.903 0.230 2.662 1.00 89.12 177 PHE A CA 1
ATOM 1384 C C . PHE A 1 177 ? 16.775 0.874 3.482 1.00 89.12 177 PHE A C 1
ATOM 1386 O O . PHE A 1 177 ? 15.678 0.337 3.524 1.00 89.12 177 PHE A O 1
ATOM 1393 N N . TYR A 1 178 ? 17.042 1.995 4.162 1.00 90.94 178 TYR A N 1
ATOM 1394 C CA . TYR A 1 178 ? 16.081 2.689 5.022 1.00 90.94 178 TYR A CA 1
ATOM 1395 C C . TYR A 1 178 ? 14.787 3.029 4.270 1.00 90.94 178 TYR A C 1
ATOM 1397 O O . TYR A 1 178 ? 14.741 3.982 3.490 1.00 90.94 178 TYR A O 1
ATOM 1405 N N . THR A 1 179 ? 13.735 2.244 4.507 1.00 93.12 179 THR A N 1
ATOM 1406 C CA . THR A 1 179 ? 12.478 2.319 3.750 1.00 93.12 179 THR A CA 1
ATOM 1407 C C . THR A 1 179 ? 11.662 3.558 4.093 1.00 93.12 179 THR A C 1
ATOM 1409 O O . THR A 1 179 ? 11.010 4.119 3.217 1.00 93.12 179 THR A O 1
ATOM 1412 N N . ARG A 1 180 ? 11.745 4.066 5.329 1.00 93.56 180 ARG A N 1
ATOM 1413 C CA . ARG A 1 180 ? 10.931 5.220 5.745 1.00 93.56 180 ARG A CA 1
ATOM 1414 C C . ARG A 1 180 ? 11.219 6.495 4.956 1.00 93.56 180 ARG A C 1
ATOM 1416 O O . ARG A 1 180 ? 10.338 7.335 4.886 1.00 93.56 180 ARG A O 1
ATOM 1423 N N . ARG A 1 181 ? 12.367 6.627 4.277 1.00 94.56 181 ARG A N 1
ATOM 1424 C CA . ARG A 1 181 ? 12.588 7.748 3.339 1.00 94.56 181 ARG A CA 1
ATOM 1425 C C . ARG A 1 181 ? 11.568 7.771 2.193 1.00 94.56 181 ARG A C 1
ATOM 1427 O O . ARG A 1 181 ? 11.203 8.842 1.722 1.00 94.56 181 ARG A O 1
ATOM 1434 N N . ILE A 1 182 ? 11.113 6.593 1.753 1.00 96.69 182 ILE A N 1
ATOM 1435 C CA . ILE A 1 182 ? 10.055 6.449 0.747 1.00 96.69 182 ILE A CA 1
ATOM 1436 C C . ILE A 1 182 ? 8.721 6.824 1.397 1.00 96.69 182 ILE A C 1
ATOM 1438 O O . ILE A 1 182 ? 8.008 7.663 0.860 1.00 96.69 182 ILE A O 1
ATOM 1442 N N . PHE A 1 183 ? 8.426 6.314 2.600 1.00 97.88 183 PHE A N 1
ATOM 1443 C CA . PHE A 1 183 ? 7.198 6.671 3.329 1.00 97.88 183 PHE A CA 1
ATOM 1444 C C . PHE A 1 183 ? 7.092 8.175 3.596 1.00 97.88 183 PHE A C 1
ATOM 1446 O O . PHE A 1 183 ? 6.032 8.756 3.427 1.00 97.88 183 PHE A O 1
ATOM 1453 N N . GLU A 1 184 ? 8.184 8.830 3.985 1.00 97.56 184 GLU A N 1
ATOM 1454 C CA . GLU A 1 184 ? 8.241 10.274 4.214 1.00 97.56 184 GLU A CA 1
ATOM 1455 C C . GLU A 1 184 ? 7.883 11.055 2.948 1.00 97.56 184 GLU A C 1
ATOM 1457 O O . GLU A 1 184 ? 7.069 11.976 3.016 1.00 97.56 184 GLU A O 1
ATOM 1462 N N . LYS A 1 185 ? 8.428 10.647 1.796 1.00 98.00 185 LYS A N 1
ATOM 1463 C CA . LYS A 1 185 ? 8.151 11.272 0.498 1.00 98.00 185 LYS A CA 1
ATOM 1464 C C . LYS A 1 185 ? 6.723 11.025 0.024 1.00 98.00 185 LYS A C 1
ATOM 1466 O O . LYS A 1 185 ? 6.053 11.967 -0.390 1.00 98.00 185 LYS A O 1
ATOM 1471 N N . LEU A 1 186 ? 6.223 9.800 0.151 1.00 98.31 186 LEU A N 1
ATOM 1472 C CA . LEU A 1 186 ? 4.837 9.479 -0.191 1.00 98.31 186 LEU A CA 1
ATOM 1473 C C . LEU A 1 186 ? 3.848 10.177 0.755 1.00 98.31 186 LEU A C 1
ATOM 1475 O O . LEU A 1 186 ? 2.833 10.688 0.302 1.00 98.31 186 LEU A O 1
ATOM 1479 N N . ALA A 1 187 ? 4.173 10.325 2.042 1.00 98.31 187 ALA A N 1
ATOM 1480 C CA . ALA A 1 187 ? 3.357 11.084 2.991 1.00 98.31 187 ALA A CA 1
ATOM 1481 C C . ALA A 1 187 ? 3.253 12.570 2.623 1.00 98.31 187 ALA A C 1
ATOM 1483 O O . ALA A 1 187 ? 2.206 13.178 2.831 1.00 98.31 187 ALA A O 1
ATOM 1484 N N . GLU A 1 188 ? 4.330 13.173 2.104 1.00 97.81 188 GLU A N 1
ATOM 1485 C CA . GLU A 1 188 ? 4.294 14.545 1.580 1.00 97.81 188 GLU A CA 1
ATOM 1486 C C . GLU A 1 188 ? 3.308 14.636 0.404 1.00 97.81 188 GLU A C 1
ATOM 1488 O O . GLU A 1 188 ? 2.435 15.506 0.388 1.00 97.81 188 GLU A O 1
ATOM 1493 N N . GLN A 1 189 ? 3.394 13.693 -0.538 1.00 97.62 189 GLN A N 1
ATOM 1494 C CA . GLN A 1 189 ? 2.549 13.646 -1.735 1.00 97.62 189 GLN A CA 1
ATOM 1495 C C . GLN A 1 189 ? 1.078 13.356 -1.425 1.00 97.62 189 GLN A C 1
ATOM 1497 O O . GLN A 1 189 ? 0.190 13.950 -2.040 1.00 97.62 189 GLN A O 1
ATOM 1502 N N . TRP A 1 190 ? 0.816 12.467 -0.471 1.00 98.06 190 TRP A N 1
ATOM 1503 C CA . TRP A 1 190 ? -0.517 11.995 -0.092 1.00 98.06 190 TRP A CA 1
ATOM 1504 C C . TRP A 1 190 ? -1.100 12.746 1.104 1.00 98.06 190 TRP A C 1
ATOM 1506 O O . TRP A 1 190 ? -2.153 12.368 1.609 1.00 98.06 190 TRP A O 1
ATOM 1516 N N . SER A 1 191 ? -0.444 13.814 1.562 1.00 96.38 191 SER A N 1
ATOM 1517 C CA . SER A 1 191 ? -0.852 14.589 2.741 1.00 96.38 191 SER A CA 1
ATOM 1518 C C . SER A 1 191 ? -2.322 15.026 2.704 1.00 96.38 191 SER A C 1
ATOM 1520 O O . SER A 1 191 ? -3.016 14.897 3.711 1.00 96.38 191 SER A O 1
ATOM 1522 N N . GLU A 1 192 ? -2.826 15.453 1.542 1.00 94.94 192 GLU A N 1
ATOM 1523 C CA . GLU A 1 192 ? -4.236 15.836 1.359 1.00 94.94 192 GLU A CA 1
ATOM 1524 C C . GLU A 1 192 ? -5.221 14.659 1.453 1.00 94.94 192 GLU A C 1
ATOM 1526 O O . GLU A 1 192 ? -6.381 14.869 1.782 1.00 94.94 192 GLU A O 1
ATOM 1531 N N . TRP A 1 193 ? -4.780 13.428 1.181 1.00 97.06 193 TRP A N 1
ATOM 1532 C CA . TRP A 1 193 ? -5.607 12.220 1.270 1.00 97.06 193 TRP A CA 1
ATOM 1533 C C . TRP A 1 193 ? -5.559 11.599 2.669 1.00 97.06 193 TRP A C 1
ATOM 1535 O O . TRP A 1 193 ? -6.581 11.143 3.191 1.00 97.06 193 TRP A O 1
ATOM 1545 N N . LEU A 1 194 ? -4.385 11.635 3.308 1.00 97.06 194 LEU A N 1
ATOM 1546 C CA . LEU A 1 194 ? -4.190 11.207 4.695 1.00 97.06 194 LEU A CA 1
ATOM 1547 C C . LEU A 1 194 ? -4.959 12.109 5.677 1.00 97.06 194 LEU A C 1
ATOM 1549 O O . LEU A 1 194 ? -5.456 11.611 6.687 1.00 97.06 194 LEU A O 1
ATOM 1553 N N . GLU A 1 195 ? -5.098 13.401 5.347 1.00 93.12 195 GLU A N 1
ATOM 1554 C CA . GLU A 1 195 ? -5.888 14.463 6.007 1.00 93.12 195 GLU A CA 1
ATOM 1555 C C . GLU A 1 195 ? -5.527 14.804 7.461 1.00 93.12 195 GLU A C 1
ATOM 1557 O O . GLU A 1 195 ? -5.592 15.968 7.849 1.00 93.12 195 GLU A O 1
ATOM 1562 N N . THR A 1 196 ? -5.154 13.825 8.284 1.00 95.56 196 THR A N 1
ATOM 1563 C CA . THR A 1 196 ? -4.914 14.002 9.719 1.00 95.56 196 THR A CA 1
ATOM 1564 C C . THR A 1 196 ? -3.437 13.850 10.062 1.00 95.56 196 THR A C 1
ATOM 1566 O O . THR A 1 196 ? -2.717 13.043 9.471 1.00 95.56 196 THR A O 1
ATOM 1569 N N . GLU A 1 197 ? -2.982 14.584 11.078 1.00 96.69 197 GLU A N 1
ATOM 1570 C CA . GLU A 1 197 ? -1.613 14.451 11.590 1.00 96.69 197 GLU A CA 1
ATOM 1571 C C . GLU A 1 197 ? -1.322 13.032 12.098 1.00 96.69 197 GLU A C 1
ATOM 1573 O O . GLU A 1 197 ? -0.213 12.529 11.920 1.00 96.69 197 GLU A O 1
ATOM 1578 N N . GLU A 1 198 ? -2.316 12.362 12.693 1.00 97.56 198 GLU A N 1
ATOM 1579 C CA . GLU A 1 198 ? -2.190 10.981 13.168 1.00 97.56 198 GLU A CA 1
ATOM 1580 C C . GLU A 1 198 ? -1.976 10.001 12.007 1.00 97.56 198 GLU A C 1
ATOM 1582 O O . GLU A 1 198 ? -1.050 9.186 12.069 1.00 97.56 198 GLU A O 1
ATOM 1587 N N . ALA A 1 199 ? -2.755 10.121 10.925 1.00 98.31 199 ALA A N 1
ATOM 1588 C CA . ALA A 1 199 ? -2.585 9.306 9.723 1.00 98.31 199 ALA A CA 1
ATOM 1589 C C . ALA A 1 199 ? -1.225 9.552 9.055 1.00 98.31 199 ALA A C 1
ATOM 1591 O O . ALA A 1 199 ? -0.515 8.607 8.727 1.00 98.31 199 ALA A O 1
ATOM 1592 N N . ILE A 1 200 ? -0.803 10.816 8.927 1.00 98.50 200 ILE A N 1
ATOM 1593 C CA . ILE A 1 200 ? 0.514 11.165 8.372 1.00 98.50 200 ILE A CA 1
ATOM 1594 C C . ILE A 1 200 ? 1.642 10.590 9.235 1.00 98.50 200 ILE A C 1
ATOM 1596 O O . ILE A 1 200 ? 2.611 10.039 8.712 1.00 98.50 200 ILE A O 1
ATOM 1600 N N . LYS A 1 201 ? 1.538 10.702 10.563 1.00 98.00 201 LYS A N 1
ATOM 1601 C CA . LYS A 1 201 ? 2.557 10.209 11.496 1.00 98.00 201 LYS A CA 1
ATOM 1602 C C . LYS A 1 201 ? 2.678 8.686 11.463 1.00 98.00 201 LYS A C 1
ATOM 1604 O O . LYS A 1 201 ? 3.796 8.176 11.417 1.00 98.00 201 LYS A O 1
ATOM 1609 N N . THR A 1 202 ? 1.555 7.971 11.499 1.00 98.25 202 THR A N 1
ATOM 1610 C CA . THR A 1 202 ? 1.532 6.498 11.440 1.00 98.25 202 THR A CA 1
ATOM 1611 C C . THR A 1 202 ? 2.027 5.992 10.088 1.00 98.25 202 THR A C 1
ATOM 1613 O O . THR A 1 202 ? 2.905 5.125 10.049 1.00 98.25 202 THR A O 1
ATOM 1616 N N . PHE A 1 203 ? 1.618 6.641 8.995 1.00 98.69 203 PHE A N 1
ATOM 1617 C CA . PHE A 1 203 ? 2.104 6.310 7.660 1.00 98.69 203 PHE A CA 1
ATOM 1618 C C . PHE A 1 203 ? 3.623 6.514 7.531 1.00 98.69 203 PHE A C 1
ATOM 1620 O O . PHE A 1 203 ? 4.327 5.620 7.070 1.00 98.69 203 PHE A O 1
ATOM 1627 N N . LYS A 1 204 ? 4.181 7.631 8.020 1.00 97.94 204 LYS A N 1
ATOM 1628 C CA . LYS A 1 204 ? 5.646 7.842 8.039 1.00 97.94 204 LYS A CA 1
ATOM 1629 C C . LYS A 1 204 ? 6.395 6.807 8.887 1.00 97.94 204 LYS A C 1
ATOM 1631 O O . LYS A 1 204 ? 7.555 6.505 8.610 1.00 97.94 204 LYS A O 1
ATOM 1636 N N . TYR A 1 205 ? 5.757 6.281 9.930 1.00 97.06 205 TYR A N 1
ATOM 1637 C CA . TYR A 1 205 ? 6.369 5.319 10.843 1.00 97.06 205 TYR A CA 1
ATOM 1638 C C . TYR A 1 205 ? 6.434 3.898 10.262 1.00 97.06 205 TYR A C 1
ATOM 1640 O O . TYR A 1 205 ? 7.487 3.260 10.365 1.00 97.06 205 TYR A O 1
ATOM 1648 N N . GLY A 1 206 ? 5.349 3.415 9.650 1.00 97.25 206 GLY A N 1
ATOM 1649 C CA . GLY A 1 206 ? 5.245 2.019 9.205 1.00 97.25 206 GLY A CA 1
ATOM 1650 C C . GLY A 1 206 ? 4.520 1.792 7.877 1.00 97.25 206 GLY A C 1
ATOM 1651 O O . GLY A 1 206 ? 4.345 0.643 7.484 1.00 97.25 206 GLY A O 1
ATOM 1652 N N . GLY A 1 207 ? 4.111 2.847 7.171 1.00 98.06 207 GLY A N 1
ATOM 1653 C CA . GLY A 1 207 ? 3.413 2.743 5.885 1.00 98.06 207 GLY A CA 1
ATOM 1654 C C . GLY A 1 207 ? 1.937 2.342 5.994 1.00 98.06 207 GLY A C 1
ATOM 1655 O O . GLY A 1 207 ? 1.328 1.992 4.990 1.00 98.06 207 GLY A O 1
ATOM 1656 N N . TYR A 1 208 ? 1.369 2.379 7.199 1.00 98.69 208 TYR A N 1
ATOM 1657 C CA . TYR A 1 208 ? -0.029 2.066 7.493 1.00 98.69 208 TYR A CA 1
ATOM 1658 C C . TYR A 1 208 ? -0.682 3.228 8.237 1.00 98.69 208 TYR A C 1
ATOM 1660 O O . TYR A 1 208 ? 0.003 4.030 8.874 1.00 98.69 208 TYR A O 1
ATOM 1668 N N . TYR A 1 209 ? -2.005 3.330 8.161 1.00 98.81 209 TYR A N 1
ATOM 1669 C CA . TYR A 1 209 ? -2.764 4.382 8.831 1.00 98.81 209 TYR A CA 1
ATOM 1670 C C . TYR A 1 209 ? -4.248 4.024 8.904 1.00 98.81 209 TYR A C 1
ATOM 1672 O O . TYR A 1 209 ? -4.721 3.089 8.259 1.00 98.81 209 TYR A O 1
ATOM 1680 N N . ALA A 1 210 ? -5.002 4.785 9.689 1.00 98.19 210 ALA A N 1
ATOM 1681 C CA . ALA A 1 210 ? -6.451 4.697 9.717 1.00 98.19 210 ALA A CA 1
ATOM 1682 C C . ALA A 1 210 ? -7.058 6.090 9.615 1.00 98.19 210 ALA A C 1
ATOM 1684 O O . ALA A 1 210 ? -6.456 7.078 10.040 1.00 98.19 210 ALA A O 1
ATOM 1685 N N . LYS A 1 211 ? -8.261 6.167 9.054 1.00 95.06 211 LYS A N 1
ATOM 1686 C CA . LYS A 1 211 ? -8.999 7.420 8.927 1.00 95.06 211 LYS A CA 1
ATOM 1687 C C . LYS A 1 211 ? -10.496 7.145 8.837 1.00 95.06 211 LYS A C 1
ATOM 1689 O O . LYS A 1 211 ? -10.926 6.136 8.280 1.00 95.06 211 LYS A O 1
ATOM 1694 N N . LYS A 1 212 ? -11.286 8.057 9.401 1.00 92.00 212 LYS A N 1
ATOM 1695 C CA . LYS A 1 212 ? -12.748 8.009 9.332 1.00 92.00 212 LYS A CA 1
ATOM 1696 C C . LYS A 1 212 ? -13.256 8.465 7.970 1.00 92.00 212 LYS A C 1
ATOM 1698 O O . LYS A 1 212 ? -12.683 9.364 7.358 1.00 92.00 212 LYS A O 1
ATOM 1703 N N . PHE A 1 213 ? -14.366 7.889 7.540 1.00 87.31 213 PHE A N 1
ATOM 1704 C CA . PHE A 1 213 ? -15.105 8.352 6.378 1.00 87.31 213 PHE A CA 1
ATOM 1705 C C . PHE A 1 213 ? -16.602 8.333 6.692 1.00 87.31 213 PHE A C 1
ATOM 1707 O O . PHE A 1 213 ? -17.102 7.376 7.271 1.00 87.31 213 PHE A O 1
ATOM 1714 N N . GLY A 1 214 ? -17.318 9.401 6.341 1.00 83.56 214 GLY A N 1
ATOM 1715 C CA . GLY A 1 214 ? -18.739 9.528 6.666 1.00 83.56 214 GLY A CA 1
ATOM 1716 C C . GLY A 1 214 ? -19.026 9.508 8.175 1.00 83.56 214 GLY A C 1
ATOM 1717 O O . GLY A 1 214 ? -18.235 9.988 8.988 1.00 83.56 214 GLY A O 1
ATOM 1718 N N . THR A 1 215 ? -20.197 8.987 8.551 1.00 83.19 215 THR A N 1
ATOM 1719 C CA . THR A 1 215 ? -20.622 8.842 9.953 1.00 83.19 215 THR A CA 1
ATOM 1720 C C . THR A 1 215 ? -20.479 7.391 10.396 1.00 83.19 215 THR A C 1
ATOM 1722 O O . THR A 1 215 ? -21.027 6.496 9.764 1.00 83.19 215 THR A O 1
ATOM 1725 N N . ASN A 1 216 ? -19.764 7.168 11.503 1.00 85.56 216 ASN A N 1
ATOM 1726 C CA . ASN A 1 216 ? -19.572 5.849 12.121 1.00 85.56 216 ASN A CA 1
ATOM 1727 C C . ASN A 1 216 ? -18.980 4.792 11.175 1.00 85.56 216 ASN A C 1
ATOM 1729 O O . ASN A 1 216 ? -19.308 3.608 11.273 1.00 85.56 216 ASN A O 1
ATOM 1733 N N . PHE A 1 217 ? -18.052 5.218 10.314 1.00 91.19 217 PHE A N 1
ATOM 1734 C CA . PHE A 1 217 ? -17.256 4.330 9.481 1.00 91.19 217 PHE A CA 1
ATOM 1735 C C . PHE A 1 217 ? -15.771 4.747 9.450 1.00 91.19 217 PHE A C 1
ATOM 1737 O O . PHE A 1 217 ? -15.425 5.934 9.445 1.00 91.19 217 PHE A O 1
ATOM 1744 N N . LYS A 1 218 ? -14.873 3.756 9.457 1.00 94.88 218 LYS A N 1
ATOM 1745 C CA . LYS A 1 218 ? -13.414 3.922 9.431 1.00 94.88 218 LYS A CA 1
ATOM 1746 C C . LYS A 1 218 ? -12.782 2.946 8.447 1.00 94.88 218 LYS A C 1
ATOM 1748 O O . LYS A 1 218 ? -13.192 1.799 8.334 1.00 94.88 218 LYS A O 1
ATOM 1753 N N . VAL A 1 219 ? -11.721 3.390 7.787 1.00 96.94 219 VAL A N 1
ATOM 1754 C CA . VAL A 1 219 ? -10.848 2.521 6.998 1.00 96.94 219 VAL A CA 1
ATOM 1755 C C . VAL A 1 219 ? -9.512 2.385 7.716 1.00 96.94 219 VAL A C 1
ATOM 1757 O O . VAL A 1 219 ? -8.924 3.381 8.143 1.00 96.94 219 VAL A O 1
ATOM 1760 N N . ILE A 1 220 ? -9.043 1.148 7.841 1.00 98.62 220 ILE A N 1
ATOM 1761 C CA . ILE A 1 220 ? -7.707 0.776 8.296 1.00 98.62 220 ILE A CA 1
ATOM 1762 C C . ILE A 1 220 ? -6.930 0.306 7.063 1.00 98.62 220 ILE A C 1
ATOM 1764 O O . ILE A 1 220 ? -7.208 -0.762 6.522 1.00 98.62 220 ILE A O 1
ATOM 1768 N N . ALA A 1 221 ? -5.962 1.104 6.622 1.00 98.50 221 ALA A N 1
ATOM 1769 C CA . ALA A 1 221 ? -5.051 0.767 5.537 1.00 98.50 221 ALA A CA 1
ATOM 1770 C C . ALA A 1 221 ? -3.788 0.124 6.122 1.00 98.50 221 ALA A C 1
ATOM 1772 O O . ALA A 1 221 ? -3.013 0.784 6.819 1.00 98.50 221 ALA A O 1
ATOM 1773 N N . LEU A 1 222 ? -3.598 -1.168 5.863 1.00 98.75 222 LEU A N 1
ATOM 1774 C CA . LEU A 1 222 ? -2.458 -1.939 6.348 1.00 98.75 222 LEU A CA 1
ATOM 1775 C C . LEU A 1 222 ? -1.310 -1.923 5.342 1.00 98.75 222 LEU A C 1
ATOM 1777 O O . LEU A 1 222 ? -1.517 -2.059 4.139 1.00 98.75 222 LEU A O 1
ATOM 1781 N N . ASN A 1 223 ? -0.084 -1.890 5.854 1.00 98.62 223 ASN A N 1
ATOM 1782 C CA . ASN A 1 223 ? 1.094 -2.277 5.100 1.00 98.62 223 ASN A CA 1
ATOM 1783 C C . ASN A 1 223 ? 1.278 -3.791 5.265 1.00 98.62 223 ASN A C 1
ATOM 1785 O O . ASN A 1 223 ? 1.782 -4.245 6.290 1.00 98.62 223 ASN A O 1
ATOM 1789 N N . THR A 1 224 ? 0.850 -4.602 4.296 1.00 98.50 224 THR A N 1
ATOM 1790 C CA . THR A 1 224 ? 1.039 -6.067 4.351 1.00 98.50 224 THR A CA 1
ATOM 1791 C C . THR A 1 224 ? 2.401 -6.529 3.839 1.00 98.50 224 THR A C 1
ATOM 1793 O O . THR A 1 224 ? 2.755 -7.691 4.015 1.00 98.50 224 THR A O 1
ATOM 1796 N N . ASN A 1 225 ? 3.261 -5.624 3.367 1.00 98.19 225 ASN A N 1
ATOM 1797 C CA . ASN A 1 225 ? 4.636 -5.966 2.985 1.00 98.19 225 ASN A CA 1
ATOM 1798 C C . ASN A 1 225 ? 5.486 -6.440 4.171 1.00 98.19 225 ASN A C 1
ATOM 1800 O O . ASN A 1 225 ? 6.492 -7.129 4.017 1.00 98.19 225 ASN A O 1
ATOM 1804 N N . ILE A 1 226 ? 5.080 -6.092 5.390 1.00 96.06 226 ILE A N 1
ATOM 1805 C CA . ILE A 1 226 ? 5.732 -6.567 6.611 1.00 96.06 226 ILE A CA 1
ATOM 1806 C C . ILE A 1 226 ? 5.323 -7.992 6.985 1.00 96.06 226 ILE A C 1
ATOM 1808 O O . ILE A 1 226 ? 5.958 -8.601 7.836 1.00 96.06 226 ILE A O 1
ATOM 1812 N N . CYS A 1 227 ? 4.259 -8.536 6.391 1.00 96.38 227 CYS A N 1
ATOM 1813 C CA . CYS A 1 227 ? 3.926 -9.943 6.565 1.00 96.38 227 CYS A CA 1
ATOM 1814 C C . CYS A 1 227 ? 4.617 -10.805 5.506 1.00 96.38 227 CYS A C 1
ATOM 1816 O O . CYS A 1 227 ? 4.824 -11.987 5.761 1.00 96.38 227 CYS A O 1
ATOM 1818 N N . ASP A 1 228 ? 4.955 -10.238 4.345 1.00 97.50 228 ASP A N 1
ATOM 1819 C CA . ASP A 1 228 ? 5.412 -10.974 3.169 1.00 97.50 228 ASP A CA 1
ATOM 1820 C C . ASP A 1 228 ? 6.625 -11.871 3.456 1.00 97.50 228 ASP A C 1
ATOM 1822 O O . ASP A 1 228 ? 7.616 -11.463 4.068 1.00 97.50 228 ASP A O 1
ATOM 1826 N N . ARG A 1 229 ? 6.566 -13.114 2.978 1.00 95.12 229 ARG A N 1
ATOM 1827 C CA . ARG A 1 229 ? 7.674 -14.073 3.052 1.00 95.12 229 ARG A CA 1
ATOM 1828 C C . ARG A 1 229 ? 8.869 -13.667 2.197 1.00 95.12 229 ARG A C 1
ATOM 1830 O O . ARG A 1 229 ? 9.968 -14.149 2.470 1.00 95.12 229 ARG A O 1
ATOM 1837 N N . THR A 1 230 ? 8.679 -12.819 1.186 1.00 95.88 230 THR A N 1
ATOM 1838 C CA . THR A 1 230 ? 9.792 -12.322 0.362 1.00 95.88 230 THR A CA 1
ATOM 1839 C C . THR A 1 230 ? 10.444 -11.053 0.922 1.00 95.88 230 THR A C 1
ATOM 1841 O O . THR A 1 230 ? 11.546 -10.694 0.500 1.00 95.88 230 THR A O 1
ATOM 1844 N N . ASN A 1 231 ? 9.855 -10.437 1.952 1.00 96.94 231 ASN A N 1
ATOM 1845 C CA . ASN A 1 231 ? 10.506 -9.396 2.738 1.00 96.94 231 ASN A CA 1
ATOM 1846 C C . ASN A 1 231 ? 11.478 -10.014 3.756 1.00 96.94 231 ASN A C 1
ATOM 1848 O O . ASN A 1 231 ? 11.096 -10.466 4.841 1.00 96.94 231 ASN A O 1
ATOM 1852 N N . PHE A 1 232 ? 12.773 -10.007 3.443 1.00 93.88 232 PHE A N 1
ATOM 1853 C CA . PHE A 1 232 ? 13.775 -10.673 4.277 1.00 93.88 232 PHE A CA 1
ATOM 1854 C C . PHE A 1 232 ? 14.065 -9.946 5.594 1.00 93.88 232 PHE A C 1
ATOM 1856 O O . PHE A 1 232 ? 14.658 -10.537 6.499 1.00 93.88 232 PHE A O 1
ATOM 1863 N N . TRP A 1 233 ? 13.592 -8.707 5.768 1.00 94.12 233 TRP A N 1
ATOM 1864 C CA . TRP A 1 233 ? 13.664 -8.008 7.055 1.00 94.12 233 TRP A CA 1
ATOM 1865 C C . TRP A 1 233 ? 12.824 -8.676 8.143 1.00 94.12 233 TRP A C 1
ATOM 1867 O O . TRP A 1 233 ? 13.124 -8.511 9.326 1.00 94.12 233 TRP A O 1
ATOM 1877 N N . ASN A 1 234 ? 11.872 -9.528 7.763 1.00 91.31 234 ASN A N 1
ATOM 1878 C CA . ASN A 1 234 ? 11.137 -10.371 8.698 1.00 91.31 234 ASN A CA 1
ATOM 1879 C C . ASN A 1 234 ? 12.034 -11.406 9.393 1.00 91.31 234 ASN A C 1
ATOM 1881 O O . ASN A 1 234 ? 11.697 -11.864 10.475 1.00 91.31 234 ASN A O 1
ATOM 1885 N N . LEU A 1 235 ? 13.213 -11.735 8.851 1.00 89.06 235 LEU A N 1
ATOM 1886 C CA . LEU A 1 235 ? 14.210 -12.545 9.566 1.00 89.06 235 LEU A CA 1
ATOM 1887 C C . LEU A 1 235 ? 14.944 -11.745 10.654 1.00 89.06 235 LEU A C 1
ATOM 1889 O O . LEU A 1 235 ? 15.448 -12.328 11.613 1.00 89.06 235 LEU A O 1
ATOM 1893 N N . TYR A 1 236 ? 15.024 -10.421 10.496 1.00 88.25 236 TYR A N 1
ATOM 1894 C CA . TYR A 1 236 ? 15.682 -9.512 11.434 1.00 88.25 236 TYR A CA 1
ATOM 1895 C C . TYR A 1 236 ? 14.736 -9.074 12.562 1.00 88.25 236 TYR A C 1
ATOM 1897 O O . TYR A 1 236 ? 15.110 -9.130 13.732 1.00 88.25 236 TYR A O 1
ATOM 1905 N N . ALA A 1 237 ? 13.508 -8.678 12.218 1.00 88.94 237 ALA A N 1
ATOM 1906 C CA . ALA A 1 237 ? 12.484 -8.220 13.157 1.00 88.94 237 ALA A CA 1
ATOM 1907 C C . ALA A 1 237 ? 11.146 -8.962 12.928 1.00 88.94 237 ALA A C 1
ATOM 1909 O O . ALA A 1 237 ? 10.206 -8.367 12.419 1.00 88.94 237 ALA A O 1
ATOM 1910 N N . PRO A 1 238 ? 11.042 -10.257 13.287 1.00 89.50 238 PRO A N 1
ATOM 1911 C CA . PRO A 1 238 ? 9.877 -11.108 12.977 1.00 89.50 238 PRO A CA 1
ATOM 1912 C C . PRO A 1 238 ? 8.627 -10.865 13.835 1.00 89.50 238 PRO A C 1
ATOM 1914 O O . PRO A 1 238 ? 7.566 -11.413 13.534 1.00 89.50 238 PRO A O 1
ATOM 1917 N N . ILE A 1 239 ? 8.757 -10.157 14.960 1.00 93.62 239 ILE A N 1
ATOM 1918 C CA . ILE A 1 239 ? 7.675 -9.977 15.936 1.00 93.62 239 ILE A CA 1
ATOM 1919 C C . ILE A 1 239 ? 7.010 -8.639 15.652 1.00 93.62 239 ILE A C 1
ATOM 1921 O O . ILE A 1 239 ? 7.660 -7.614 15.831 1.00 93.62 239 ILE A O 1
ATOM 1925 N N . ASP A 1 240 ? 5.749 -8.694 15.217 1.00 95.50 240 ASP A N 1
ATOM 1926 C CA . ASP A 1 240 ? 4.885 -7.549 14.892 1.00 95.50 240 ASP A CA 1
ATOM 1927 C C . ASP A 1 240 ? 5.648 -6.324 14.346 1.00 95.50 240 ASP A C 1
ATOM 1929 O O . ASP A 1 240 ? 5.790 -5.323 15.050 1.00 95.50 240 ASP A O 1
ATOM 1933 N N . PRO A 1 241 ? 6.216 -6.396 13.123 1.00 94.94 241 PRO A N 1
ATOM 1934 C CA . PRO A 1 241 ? 7.019 -5.301 12.591 1.00 94.94 241 PRO A CA 1
ATOM 1935 C C . PRO A 1 241 ? 6.253 -3.970 12.620 1.00 94.94 241 PRO A C 1
ATOM 1937 O O . PRO A 1 241 ? 5.092 -3.898 12.220 1.00 94.94 241 PRO A O 1
ATOM 1940 N N . TYR A 1 242 ? 6.910 -2.910 13.096 1.00 95.81 242 TYR A N 1
ATOM 1941 C CA . TYR A 1 242 ? 6.286 -1.602 13.345 1.00 95.81 242 TYR A CA 1
ATOM 1942 C C . TYR A 1 242 ? 5.043 -1.650 14.256 1.00 95.81 242 TYR A C 1
ATOM 1944 O O . TYR A 1 242 ? 4.195 -0.775 14.152 1.00 95.81 242 TYR A O 1
ATOM 1952 N N . ASP A 1 243 ? 4.892 -2.652 15.122 1.00 97.12 243 ASP A N 1
ATOM 1953 C CA . ASP A 1 243 ? 3.749 -2.790 16.035 1.00 97.12 243 ASP A CA 1
ATOM 1954 C C . ASP A 1 243 ? 2.376 -2.721 15.319 1.00 97.12 243 ASP A C 1
ATOM 1956 O O . ASP A 1 243 ? 1.377 -2.290 15.904 1.00 97.12 243 ASP A O 1
ATOM 1960 N N . GLN A 1 244 ? 2.312 -3.085 14.028 1.00 98.50 244 GLN A N 1
ATOM 1961 C CA . GLN A 1 244 ? 1.139 -2.830 13.186 1.00 98.50 244 GLN A CA 1
ATOM 1962 C C . GLN A 1 244 ? -0.088 -3.623 13.645 1.00 98.50 244 GLN A C 1
ATOM 1964 O O . GLN A 1 244 ? -1.189 -3.075 13.673 1.00 98.50 244 GLN A O 1
ATOM 1969 N N . LEU A 1 245 ? 0.055 -4.905 13.996 1.00 98.62 245 LEU A N 1
ATOM 1970 C CA . LEU A 1 245 ? -1.082 -5.703 14.454 1.00 98.62 245 LEU A CA 1
ATOM 1971 C C . LEU A 1 245 ? -1.536 -5.268 15.848 1.00 98.62 245 LEU A C 1
ATOM 1973 O O . LEU A 1 245 ? -2.739 -5.203 16.102 1.00 98.62 245 LEU A O 1
ATOM 1977 N N . HIS A 1 246 ? -0.607 -4.911 16.739 1.00 98.56 246 HIS A N 1
ATOM 1978 C CA . HIS A 1 246 ? -0.954 -4.300 18.019 1.00 98.56 246 HIS A CA 1
ATOM 1979 C C . HIS A 1 246 ? -1.716 -2.979 17.834 1.00 98.56 246 HIS A C 1
ATOM 1981 O O . HIS A 1 246 ? -2.752 -2.756 18.466 1.00 98.56 246 HIS A O 1
ATOM 1987 N N . TRP A 1 247 ? -1.253 -2.123 16.925 1.00 98.75 247 TRP A N 1
ATOM 1988 C CA . TRP A 1 247 ? -1.942 -0.893 16.548 1.00 98.75 247 TRP A CA 1
ATOM 1989 C C . TRP A 1 247 ? -3.336 -1.169 15.958 1.00 98.75 247 TRP A C 1
ATOM 1991 O O . TRP A 1 247 ? -4.305 -0.535 16.378 1.00 98.75 247 TRP A O 1
ATOM 2001 N N . MET A 1 248 ? -3.468 -2.158 15.069 1.00 98.69 248 MET A N 1
ATOM 2002 C CA . MET A 1 248 ? -4.745 -2.559 14.467 1.00 98.69 248 MET A CA 1
ATOM 2003 C C . MET A 1 248 ? -5.754 -3.010 15.531 1.00 98.69 248 MET A C 1
ATOM 2005 O O . MET A 1 248 ? -6.916 -2.612 15.474 1.00 98.69 248 MET A O 1
ATOM 2009 N N . VAL A 1 249 ? -5.322 -3.782 16.537 1.00 98.75 249 VAL A N 1
ATOM 2010 C CA . VAL A 1 249 ? -6.175 -4.169 17.677 1.00 98.75 249 VAL A CA 1
ATOM 2011 C C . VAL A 1 249 ? -6.689 -2.944 18.426 1.00 98.75 249 VAL A C 1
ATOM 2013 O O . VAL A 1 249 ? -7.869 -2.891 18.772 1.00 98.75 249 VAL A O 1
ATOM 2016 N N . ASN A 1 250 ? -5.829 -1.952 18.666 1.00 98.44 250 ASN A N 1
ATOM 2017 C CA . ASN A 1 250 ? -6.226 -0.730 19.360 1.00 98.44 250 ASN A CA 1
ATOM 2018 C C . ASN A 1 250 ? -7.243 0.078 18.541 1.00 98.44 250 ASN A C 1
ATOM 2020 O O . ASN A 1 250 ? -8.224 0.562 19.105 1.00 98.44 250 ASN A O 1
ATOM 2024 N N . GLU A 1 251 ? -7.054 0.196 17.225 1.00 98.38 251 GLU A N 1
ATOM 2025 C CA . GLU A 1 251 ? -8.001 0.891 16.347 1.00 98.38 251 GLU A CA 1
ATOM 2026 C C . GLU A 1 251 ? -9.357 0.187 16.257 1.00 98.38 251 GLU A C 1
ATOM 2028 O O . GLU A 1 251 ? -10.391 0.846 16.389 1.00 98.38 251 GLU A O 1
ATOM 2033 N N . LEU A 1 252 ? -9.363 -1.140 16.114 1.00 98.12 252 LEU A N 1
ATOM 2034 C CA . LEU A 1 252 ? -10.589 -1.940 16.098 1.00 98.12 252 LEU A CA 1
ATOM 2035 C C . LEU A 1 252 ? -11.318 -1.898 17.440 1.00 98.12 252 LEU A C 1
ATOM 2037 O O . LEU A 1 252 ? -12.540 -1.765 17.462 1.00 98.12 252 LEU A O 1
ATOM 2041 N N . ASN A 1 253 ? -10.586 -1.953 18.558 1.00 97.44 253 ASN A N 1
ATOM 2042 C CA . ASN A 1 253 ? -11.188 -1.813 19.878 1.00 97.44 253 ASN A CA 1
ATOM 2043 C C . ASN A 1 253 ? -11.843 -0.438 20.031 1.00 97.44 253 ASN A C 1
ATOM 2045 O O . ASN A 1 253 ? -12.998 -0.386 20.432 1.00 97.44 253 ASN A O 1
ATOM 2049 N N . LYS A 1 254 ? -11.159 0.657 19.656 1.00 95.81 254 LYS A N 1
ATOM 2050 C CA . LYS A 1 254 ? -11.733 2.017 19.674 1.00 95.81 254 LYS A CA 1
ATOM 2051 C C . LYS A 1 254 ? -13.030 2.099 18.863 1.00 95.81 254 LYS A C 1
ATOM 2053 O O . LYS A 1 254 ? -13.999 2.683 19.337 1.00 95.81 254 LYS A O 1
ATOM 2058 N N . SER A 1 255 ? -13.048 1.521 17.661 1.00 95.62 255 SER A N 1
ATOM 2059 C CA . SER A 1 255 ? -14.233 1.511 16.793 1.00 95.62 255 SER A CA 1
ATOM 2060 C C . SER A 1 255 ? -15.371 0.664 17.381 1.00 95.62 255 SER A C 1
ATOM 2062 O O . SER A 1 255 ? -16.519 1.101 17.378 1.00 95.62 255 SER A O 1
ATOM 2064 N N . GLU A 1 256 ? -15.058 -0.481 17.997 1.00 95.56 256 GLU A N 1
ATOM 2065 C CA . GLU A 1 256 ? -16.029 -1.310 18.726 1.00 95.56 256 GLU A CA 1
ATOM 2066 C C . GLU A 1 256 ? -16.665 -0.560 19.916 1.00 95.56 256 GLU A C 1
ATOM 2068 O O . GLU A 1 256 ? -17.857 -0.720 20.166 1.00 95.56 256 GLU A O 1
ATOM 2073 N N . GLU A 1 257 ? -15.924 0.284 20.655 1.00 93.62 257 GLU A N 1
ATOM 2074 C CA . GLU A 1 257 ? -16.492 1.010 21.814 1.00 93.62 257 GLU A CA 1
ATOM 2075 C C . GLU A 1 257 ? -17.565 2.027 21.427 1.00 93.62 257 GLU A C 1
ATOM 2077 O O . GLU A 1 257 ? -18.420 2.348 22.252 1.00 93.62 257 GLU A O 1
ATOM 2082 N N . ILE A 1 258 ? -17.505 2.532 20.196 1.00 92.62 258 ILE A N 1
ATOM 2083 C CA . ILE A 1 258 ? -18.396 3.581 19.693 1.00 92.62 258 ILE A CA 1
ATOM 2084 C C . ILE A 1 258 ? -19.364 3.081 18.611 1.00 92.62 258 ILE A C 1
ATOM 2086 O O . ILE A 1 258 ? -20.097 3.891 18.052 1.00 92.62 258 ILE A O 1
ATOM 2090 N N . GLY A 1 259 ? -19.375 1.777 18.308 1.00 92.56 259 GLY A N 1
ATOM 2091 C CA . GLY A 1 259 ? -20.260 1.196 17.289 1.00 92.56 259 GLY A CA 1
ATOM 2092 C C . GLY A 1 259 ? -19.953 1.653 15.857 1.00 92.56 259 GLY A C 1
ATOM 2093 O O . GLY A 1 259 ? -20.867 1.864 15.059 1.00 92.56 259 GLY A O 1
ATOM 2094 N N . GLU A 1 260 ? -18.671 1.841 15.537 1.00 92.50 260 GLU A N 1
ATOM 2095 C CA . GLU A 1 260 ? -18.180 2.240 14.214 1.00 92.50 260 GLU A CA 1
ATOM 2096 C C . GLU A 1 260 ? -17.839 1.009 13.360 1.00 92.50 260 GLU A C 1
ATOM 2098 O O . GLU A 1 260 ? -17.165 0.092 13.828 1.00 92.50 260 GLU A O 1
ATOM 2103 N N . ASN A 1 261 ? -18.287 1.005 12.103 1.00 93.56 261 ASN A N 1
ATOM 2104 C CA . ASN A 1 261 ? -17.958 -0.031 11.123 1.00 93.56 261 ASN A CA 1
ATOM 2105 C C . ASN A 1 261 ? -16.558 0.187 10.545 1.00 93.56 261 ASN A C 1
ATOM 2107 O O . ASN A 1 261 ? -16.144 1.328 10.332 1.00 93.56 261 ASN A O 1
ATOM 2111 N N . VAL A 1 262 ? -15.836 -0.900 10.264 1.00 95.94 262 VAL A N 1
ATOM 2112 C CA . VAL A 1 262 ? -14.451 -0.828 9.790 1.00 95.94 262 VAL A CA 1
ATOM 2113 C C . VAL A 1 262 ? -14.244 -1.624 8.505 1.00 95.94 262 VAL A C 1
ATOM 2115 O O . VAL A 1 262 ? -14.516 -2.820 8.475 1.00 95.94 262 VAL A O 1
ATOM 2118 N N . TYR A 1 263 ? -13.664 -0.992 7.483 1.00 96.38 263 TYR A N 1
ATOM 2119 C CA . TYR A 1 263 ? -12.997 -1.714 6.395 1.00 96.38 263 TYR A CA 1
ATOM 2120 C C . TYR A 1 263 ? -11.503 -1.821 6.659 1.00 96.38 263 TYR A C 1
ATOM 2122 O O . TYR A 1 263 ? -10.853 -0.858 7.066 1.00 96.38 263 TYR A O 1
ATOM 2130 N N . VAL A 1 264 ? -10.955 -3.003 6.395 1.00 98.06 264 VAL A N 1
ATOM 2131 C CA . VAL A 1 264 ? -9.517 -3.265 6.432 1.00 98.06 264 VAL A CA 1
ATOM 2132 C C . VAL A 1 264 ? -9.055 -3.474 4.998 1.00 98.06 264 VAL A C 1
ATOM 2134 O O . VAL A 1 264 ? -9.546 -4.369 4.319 1.00 98.06 264 VAL A O 1
ATOM 2137 N N . VAL A 1 265 ? -8.123 -2.644 4.537 1.00 98.06 265 VAL A N 1
ATOM 2138 C CA . VAL A 1 265 ? -7.639 -2.649 3.152 1.00 98.06 265 VAL A CA 1
ATOM 2139 C C . VAL A 1 265 ? -6.131 -2.859 3.151 1.00 98.06 265 VAL A C 1
ATOM 2141 O O . VAL A 1 265 ? -5.417 -2.304 3.986 1.00 98.06 265 VAL A O 1
ATOM 2144 N N . ALA A 1 266 ? -5.649 -3.686 2.231 1.00 97.94 266 ALA A N 1
ATOM 2145 C CA . ALA A 1 266 ? -4.253 -4.082 2.121 1.00 97.94 266 ALA A CA 1
ATOM 2146 C C . ALA A 1 266 ? -3.901 -4.395 0.660 1.00 97.94 266 ALA A C 1
ATOM 2148 O O . ALA A 1 266 ? -4.804 -4.551 -0.161 1.00 97.94 266 ALA A O 1
ATOM 2149 N N . HIS A 1 267 ? -2.605 -4.511 0.362 1.00 98.62 267 HIS A N 1
ATOM 2150 C CA . HIS A 1 267 ? -2.122 -4.961 -0.944 1.00 98.62 267 HIS A CA 1
ATOM 2151 C C . HIS A 1 267 ? -1.996 -6.493 -0.999 1.00 98.62 267 HIS A C 1
ATOM 2153 O O . HIS A 1 267 ? -2.869 -7.167 -1.537 1.00 98.62 267 HIS A O 1
ATOM 2159 N N . ILE A 1 268 ? -0.965 -7.063 -0.356 1.00 98.31 268 ILE A N 1
ATOM 2160 C CA . ILE A 1 268 ? -0.790 -8.521 -0.275 1.00 98.31 268 ILE A CA 1
ATOM 2161 C C . ILE A 1 268 ? -1.939 -9.106 0.555 1.00 98.31 268 ILE A C 1
ATOM 2163 O O . ILE A 1 268 ? -2.113 -8.675 1.706 1.00 98.31 268 ILE A O 1
ATOM 2167 N N . PRO A 1 269 ? -2.700 -10.080 0.023 1.00 97.19 269 PRO A N 1
ATOM 2168 C CA . PRO A 1 269 ? -3.761 -10.725 0.775 1.00 97.19 269 PRO A CA 1
ATOM 2169 C C . PRO A 1 269 ? -3.175 -11.435 2.007 1.00 97.19 269 PRO A C 1
ATOM 2171 O O . PRO A 1 269 ? -2.163 -12.132 1.896 1.00 97.19 269 PRO A O 1
ATOM 2174 N N . PRO A 1 270 ? -3.794 -11.294 3.194 1.00 94.94 270 PRO A N 1
ATOM 2175 C CA . PRO A 1 270 ? -3.430 -12.062 4.380 1.00 94.94 270 PRO A CA 1
ATOM 2176 C C . PRO A 1 270 ? -3.680 -13.563 4.177 1.00 94.94 270 PRO A C 1
ATOM 2178 O O . PRO A 1 270 ? -4.735 -14.078 4.532 1.00 94.94 270 PRO A O 1
ATOM 2181 N N . ASP A 1 271 ?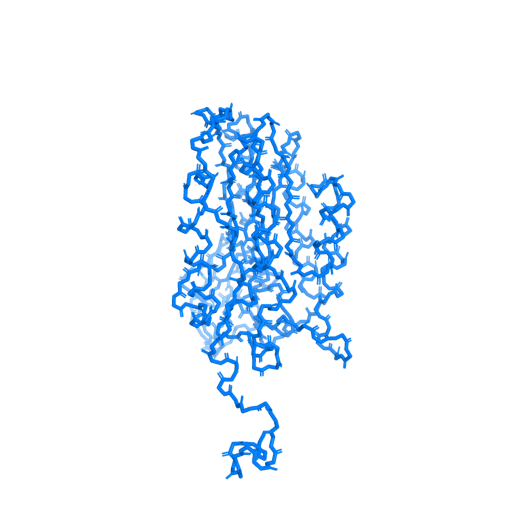 -2.725 -14.263 3.571 1.00 95.44 271 ASP A N 1
ATOM 2182 C CA . ASP A 1 271 ? -2.812 -15.687 3.258 1.00 95.44 271 ASP A CA 1
ATOM 2183 C C . ASP A 1 271 ? -1.444 -16.391 3.383 1.00 95.44 271 ASP A C 1
ATOM 2185 O O . ASP A 1 271 ? -0.582 -16.009 4.180 1.00 95.44 271 ASP A O 1
ATOM 2189 N N . SER A 1 272 ? -1.229 -17.456 2.605 1.00 93.94 272 SER A N 1
ATOM 2190 C CA . SER A 1 272 ? 0.040 -18.184 2.547 1.00 93.94 272 SER A CA 1
ATOM 2191 C C . SER A 1 272 ? 1.249 -17.360 2.074 1.00 93.94 272 SER A C 1
ATOM 2193 O O . SER A 1 272 ? 2.377 -17.817 2.253 1.00 93.94 272 SER A O 1
ATOM 2195 N N . SER A 1 273 ? 1.044 -16.166 1.525 1.00 95.81 273 SER A N 1
ATOM 2196 C CA . SER A 1 273 ? 2.088 -15.199 1.169 1.00 95.81 273 SER A CA 1
ATOM 2197 C C . SER A 1 273 ? 2.688 -14.538 2.413 1.00 95.81 273 SER A C 1
ATOM 2199 O O . SER A 1 273 ? 3.873 -14.211 2.434 1.00 95.81 273 SER A O 1
ATOM 2201 N N . CYS A 1 274 ? 1.911 -14.420 3.495 1.00 97.00 274 CYS A N 1
ATOM 2202 C CA . CYS A 1 274 ? 2.383 -13.902 4.773 1.00 97.00 274 CYS A CA 1
ATOM 2203 C C . CYS A 1 274 ? 3.159 -14.959 5.584 1.00 97.00 274 CYS A C 1
ATOM 2205 O O . CYS A 1 274 ? 2.944 -16.177 5.482 1.00 97.00 274 CYS A O 1
ATOM 2207 N N . THR A 1 275 ? 4.045 -14.505 6.473 1.00 94.25 275 THR A N 1
ATOM 2208 C CA . THR A 1 275 ? 4.671 -15.358 7.486 1.00 94.25 275 THR A CA 1
ATOM 2209 C C . THR A 1 275 ? 3.588 -16.012 8.358 1.00 94.25 275 THR A C 1
ATOM 2211 O O . THR A 1 275 ? 2.619 -15.344 8.735 1.00 94.25 275 THR A O 1
ATOM 2214 N N . PRO A 1 276 ? 3.722 -17.310 8.706 1.00 93.12 276 PRO A N 1
ATOM 2215 C CA . PRO A 1 276 ? 2.670 -18.040 9.415 1.00 93.12 276 PRO A CA 1
ATOM 2216 C C . PRO A 1 276 ? 2.195 -17.349 10.697 1.00 93.12 276 PRO A C 1
ATOM 2218 O O . PRO A 1 276 ? 0.997 -17.230 10.926 1.00 93.12 276 PRO A O 1
ATOM 2221 N N . ASN A 1 277 ? 3.118 -16.828 11.509 1.00 93.12 277 ASN A N 1
ATOM 2222 C CA . ASN A 1 277 ? 2.770 -16.193 12.783 1.00 93.12 277 ASN A CA 1
ATOM 2223 C C . ASN A 1 277 ? 2.040 -14.866 12.619 1.00 93.12 277 ASN A C 1
ATOM 2225 O O . ASN A 1 277 ? 1.103 -14.595 13.371 1.00 93.12 277 ASN A O 1
ATOM 2229 N N . TRP A 1 278 ? 2.430 -14.051 11.637 1.00 96.00 278 TRP A N 1
ATOM 2230 C CA . TRP A 1 278 ? 1.698 -12.825 11.341 1.00 96.00 278 TRP A CA 1
ATOM 2231 C C . TRP A 1 278 ? 0.277 -13.165 10.883 1.00 96.00 278 TRP A C 1
ATOM 2233 O O . TRP A 1 278 ? -0.686 -12.632 11.431 1.00 96.00 278 TRP A O 1
ATOM 2243 N N . PHE A 1 279 ? 0.135 -14.133 9.968 1.00 96.75 279 PHE A N 1
ATOM 2244 C CA . PHE A 1 279 ? -1.169 -14.565 9.463 1.00 96.75 279 PHE A CA 1
ATOM 2245 C C . PHE A 1 279 ? -2.064 -15.147 10.568 1.00 96.75 279 PHE A C 1
ATOM 2247 O O . PHE A 1 279 ? -3.228 -14.771 10.682 1.00 96.75 279 PHE A O 1
ATOM 2254 N N . HIS A 1 280 ? -1.523 -15.986 11.457 1.00 96.31 280 HIS A N 1
ATOM 2255 C CA . HIS A 1 280 ? -2.268 -16.500 12.610 1.00 96.31 280 HIS A CA 1
ATOM 2256 C C . HIS A 1 280 ? -2.745 -15.389 13.551 1.00 96.31 280 HIS A C 1
ATOM 2258 O O . HIS A 1 280 ? -3.861 -15.460 14.065 1.00 96.31 280 HIS A O 1
ATOM 2264 N N . ASN A 1 281 ? -1.930 -14.358 13.786 1.00 97.88 281 ASN A N 1
ATOM 2265 C CA . ASN A 1 281 ? -2.361 -13.213 14.582 1.00 97.88 281 ASN A CA 1
ATOM 2266 C C . ASN A 1 281 ? -3.444 -12.403 13.874 1.00 97.88 281 ASN A C 1
ATOM 2268 O O . ASN A 1 281 ? -4.435 -12.064 14.516 1.00 97.88 281 ASN A O 1
ATOM 2272 N N . TYR A 1 282 ? -3.300 -12.160 12.572 1.00 98.25 282 TYR A N 1
ATOM 2273 C CA . TYR A 1 282 ? -4.320 -11.492 11.771 1.00 98.25 282 TYR A CA 1
ATOM 2274 C C . TYR A 1 282 ? -5.670 -12.218 11.859 1.00 98.25 282 TYR A C 1
ATOM 2276 O O . TYR A 1 282 ? -6.661 -11.590 12.216 1.00 98.25 282 TYR A O 1
ATOM 2284 N N . LEU A 1 283 ? -5.695 -13.546 11.677 1.00 98.06 283 LEU A N 1
ATOM 2285 C CA . LEU A 1 283 ? -6.916 -14.354 11.804 1.00 98.06 283 LEU A CA 1
ATOM 2286 C C . LEU A 1 283 ? -7.572 -14.223 13.185 1.00 98.06 283 LEU A C 1
ATOM 2288 O O . LEU A 1 283 ? -8.780 -14.020 13.281 1.00 98.06 283 LEU A O 1
ATOM 2292 N N . ARG A 1 284 ? -6.777 -14.287 14.263 1.00 98.00 284 ARG A N 1
ATOM 2293 C CA . ARG A 1 284 ? -7.278 -14.105 15.638 1.00 98.00 284 ARG A CA 1
ATOM 2294 C C . ARG A 1 284 ? -7.895 -12.717 15.843 1.00 98.00 284 ARG A C 1
ATOM 2296 O O . ARG A 1 284 ? -8.891 -12.590 16.551 1.00 98.00 284 ARG A O 1
ATOM 2303 N N . ILE A 1 285 ? -7.297 -11.678 15.254 1.00 98.56 285 ILE A N 1
ATOM 2304 C CA . ILE A 1 285 ? -7.796 -10.298 15.322 1.00 98.56 285 ILE A CA 1
ATOM 2305 C C . ILE A 1 285 ? -9.109 -10.181 14.546 1.00 98.56 285 ILE A C 1
ATOM 2307 O O . ILE A 1 285 ? -10.094 -9.693 15.098 1.00 98.56 285 ILE A O 1
ATOM 2311 N N . THR A 1 286 ? -9.156 -10.661 13.302 1.00 97.81 286 THR A N 1
ATOM 2312 C CA . THR A 1 286 ? -10.363 -10.575 12.469 1.00 97.81 286 THR A CA 1
ATOM 2313 C C . THR A 1 286 ? -11.515 -11.390 13.042 1.00 97.81 286 THR A C 1
ATOM 2315 O O . THR A 1 286 ? -12.646 -10.925 13.019 1.00 97.81 286 THR A O 1
ATOM 2318 N N . GLU A 1 287 ? -11.246 -12.558 13.632 1.00 97.12 287 GLU A N 1
ATOM 2319 C CA . GLU A 1 287 ? -12.264 -13.360 14.321 1.00 97.12 287 GLU A CA 1
ATOM 2320 C C . GLU A 1 287 ? -12.798 -12.644 15.571 1.00 97.12 287 GLU A C 1
ATOM 2322 O O . GLU A 1 287 ? -14.010 -12.596 15.800 1.00 97.12 287 GLU A O 1
ATOM 2327 N N . ARG A 1 288 ? -11.910 -12.029 16.368 1.00 97.50 288 ARG A N 1
ATOM 2328 C CA . ARG A 1 288 ? -12.306 -11.256 17.554 1.00 97.50 288 ARG A CA 1
ATOM 2329 C C . ARG A 1 288 ? -13.176 -10.057 17.188 1.00 97.50 288 ARG A C 1
ATOM 2331 O O . ARG A 1 288 ? -14.100 -9.756 17.937 1.00 97.50 288 ARG A O 1
ATOM 2338 N N . PHE A 1 289 ? -12.882 -9.372 16.089 1.00 97.12 289 PHE A N 1
ATOM 2339 C CA . PHE A 1 289 ? -13.575 -8.152 15.666 1.00 97.12 289 PHE A CA 1
ATOM 2340 C C . PHE A 1 2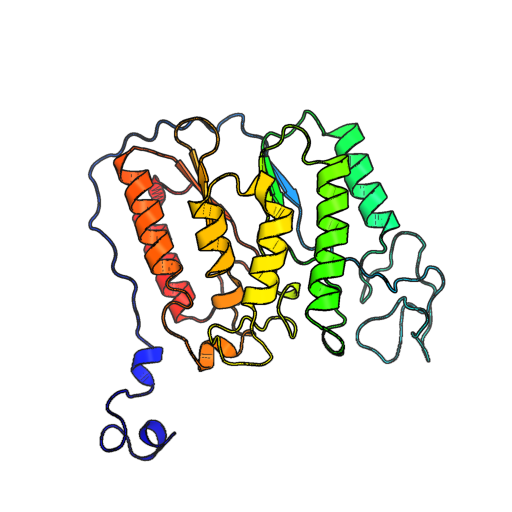89 ? -14.512 -8.371 14.469 1.00 97.12 289 PHE A C 1
ATOM 2342 O O . PHE A 1 289 ? -14.816 -7.415 13.760 1.00 97.12 289 PHE A O 1
ATOM 2349 N N . GLN A 1 290 ? -14.994 -9.601 14.256 1.00 95.12 290 GLN A N 1
ATOM 2350 C CA . GLN A 1 290 ? -15.823 -9.967 13.098 1.00 95.12 290 GLN A CA 1
ATOM 2351 C C . GLN A 1 290 ? -17.114 -9.142 12.972 1.00 95.12 290 GLN A C 1
ATOM 2353 O O . GLN A 1 290 ? -17.596 -8.923 11.869 1.00 95.12 290 GLN A O 1
ATOM 2358 N N . ASP A 1 291 ? -17.657 -8.654 14.091 1.00 93.12 291 ASP A N 1
ATOM 2359 C CA . ASP A 1 291 ? -18.852 -7.806 14.086 1.00 93.12 291 ASP A CA 1
ATOM 2360 C C . ASP A 1 291 ? -18.529 -6.334 13.772 1.00 93.12 291 ASP A C 1
ATOM 2362 O O . ASP A 1 291 ? -19.395 -5.610 13.280 1.00 93.12 291 ASP A O 1
ATOM 2366 N N . THR A 1 292 ? -17.292 -5.893 14.027 1.00 94.94 292 THR A N 1
ATOM 2367 C CA . THR A 1 292 ? -16.803 -4.529 13.759 1.00 94.94 292 THR A CA 1
ATOM 2368 C C . THR A 1 292 ? -16.303 -4.378 12.325 1.00 94.94 292 THR A C 1
ATOM 2370 O O . THR A 1 292 ? -16.501 -3.332 11.707 1.00 94.94 292 THR A O 1
ATOM 2373 N N . ILE A 1 293 ? -15.645 -5.412 11.799 1.00 95.56 293 ILE A N 1
ATOM 2374 C CA . ILE A 1 293 ? -15.129 -5.445 10.429 1.00 95.56 293 ILE A CA 1
ATOM 2375 C C . ILE A 1 293 ? -16.271 -5.802 9.472 1.00 95.56 293 ILE A C 1
ATOM 2377 O O . ILE A 1 293 ? -17.120 -6.632 9.801 1.00 95.56 293 ILE A O 1
ATOM 2381 N N . LYS A 1 294 ? -16.316 -5.147 8.313 1.00 91.50 294 LYS A N 1
ATOM 2382 C CA . LYS A 1 294 ? -17.376 -5.298 7.312 1.00 91.50 294 LYS A CA 1
ATOM 2383 C C . LYS A 1 294 ? -16.839 -5.703 5.951 1.00 91.50 294 LYS A C 1
ATOM 2385 O O . LYS A 1 294 ? -15.668 -5.372 5.665 1.00 91.50 294 LYS A O 1
#

Organism: NCBI:txid299467

InterPro domains:
  IPR004843 Calcineurin-like, phosphoesterase domain [PF00149] (41-272)
  IPR029052 Metallo-dependent phosphatase-like [G3DSA:3.60.21.10] (81-293)
  IPR029052 Metallo-dependent phosphatase-like [SSF56300] (40-289)
  IPR041805 Acid sphingomyelinase/endopolyphosphatase, metallophosphatase domain [cd00842] (43-294)

Sequence (294 aa):
MCGVIMGKQCSRHPPSIYETWTVPLPGLKKKVDYTGDMSDLKILHLTDLHYDPLYKPGALTTCDDKFCCRASSVHGTGSAGYWGHPPNCDAPLHLLENFVQHINKTHESNFDLLFWTGDNSPHDSWMTTAHEVIDTSTTITNLLKMYLSKNKTVFPILGNHEGMPTNQFAVANDTKFYTRRIFEKLAEQWSEWLETEEAIKTFKYGGYYAKKFGTNFKVIALNTNICDRTNFWNLYAPIDPYDQLHWMVNELNKSEEIGENVYVVAHIPPDSSCTPNWFHNYLRITERFQDTIK